Protein AF-A0A850QQA5-F1 (afdb_monomer)

Radius of gyration: 23.45 Å; Cα contacts (8 Å, |Δi|>4): 644; chains: 1; bounding box: 55×62×64 Å

Organism: NCBI:txid666702

Secondary structure (DSSP, 8-state):
-EEEEEEEEEETTEEEEEEE--TTSEEEEEE-TTSSHHHHHHHHHHHHHGGGGEEE-TT-BS-EEEEEEEEETTEEEEEEEEEEESSSEEEEEE--HHHHHHHHHHH-SSSPPSEE-HHHHHHHHTT--TTTTGGGS-HHHHH-HHHHHHHHHHHH-TT-S-HHHHHHHHHHHHHHHHHHH-----EEETT----SSHHHHHHHHHHHHHHHTTS-EEEEES-GGGS-TTSEEEEEPPPPTT--BSEEE-GGGSS---------------TTSBPSSPPBTTEEEE---SS-HHHHHHHHHHHHHHHHHTSSS----EEEETB-TTT-BB------HHHHHT--

InterPro domains:
  IPR007421 Schlafen, AlbA_2 domain [PF04326] (279-335)
  IPR027417 P-loop containing nucleoside triphosphate hydrolase [G3DSA:3.40.50.300] (1-103)
  IPR027417 P-loop containing nucleoside triphosphate hydrolase [G3DSA:3.40.50.300] (104-245)
  IPR027417 P-loop containing nucleoside triphosphate hydrolase [SSF52540] (1-240)
  IPR038729 Rad50/SbcC-type AAA domain [PF13476] (5-60)

Mean predicted aligned error: 12.62 Å

Nearest PDB structures (foldseek):
  4nci-assembly1_A  TM=5.179E-01  e=2.251E-08  Pyrococcus furiosus DSM 3638
  1w1w-assembly1_B  TM=5.932E-01  e=2.335E-06  Saccharomyces cerevisiae
  8cea-assembly1_a  TM=5.584E-01  e=1.036E-05  Escherichia coli K-12
  4f4c-assembly1_A  TM=4.969E-01  e=2.421E-04  Caenorhabditis elegans
  7zdw-assembly1_C  TM=4.886E-01  e=5.719E-04  Escherichia coli K-12

Sequence (344 aa):
MHITKVSLQNFGPFADSNFQFSGNKINIVTGNNASGKTQLCGAIIAAIVGRSAIHIAEQGIGPSLASATLVSGTSEEETILRVSNDSRIEVTHTPSPLAINVLAAINDFNSPLFLITKDLHTRRLAKFDLRSDTQHLPDNIKSHELWSNLRNIVLANPNMGSGGEQMIAALLRELVVRKKSGLALPLLIDEFELSRDDGVRDFTMEILTEIAKLSQVILFSHQKDLLPQQINRIELFRPDHHIRSLAGYNYQLFSPRNIVRTRSDPLKLIKGAKFPYHENRGCELKEVKGSNPLSSIKALVDQYAVAFLNAGVPQKGSIFWGVRDEDRRIVGVTLTESECEGRP

pLDDT: mean 82.71, std 13.06, range [32.12, 98.12]

Structure (mmCIF, N/CA/C/O backbone):
data_AF-A0A850QQA5-F1
#
_entry.id   AF-A0A850QQA5-F1
#
loop_
_atom_site.group_PDB
_atom_site.id
_atom_site.type_symbol
_atom_site.label_atom_id
_atom_site.label_alt_id
_atom_site.label_comp_id
_atom_site.label_asym_id
_atom_site.label_entity_id
_atom_site.label_seq_id
_atom_site.pdbx_PDB_ins_code
_atom_site.Cartn_x
_atom_site.Cartn_y
_atom_site.Cartn_z
_atom_site.occupancy
_atom_site.B_iso_or_equiv
_atom_site.auth_seq_id
_atom_site.auth_comp_id
_atom_site.auth_asym_id
_atom_site.auth_atom_id
_atom_site.pdbx_PDB_model_num
ATOM 1 N N . MET A 1 1 ? -11.960 5.215 -2.207 1.00 90.56 1 MET A N 1
ATOM 2 C CA . MET A 1 1 ? -11.394 4.081 -2.958 1.00 90.56 1 MET A CA 1
ATOM 3 C C . MET A 1 1 ? -11.029 2.966 -1.985 1.00 90.56 1 MET A C 1
ATOM 5 O O . MET A 1 1 ? -10.612 3.262 -0.870 1.00 90.56 1 MET A O 1
ATOM 9 N N . HIS A 1 2 ? -11.210 1.705 -2.358 1.00 94.56 2 HIS A N 1
ATOM 10 C CA . HIS A 1 2 ? -10.843 0.541 -1.546 1.00 94.56 2 HIS A CA 1
ATOM 11 C C . HIS A 1 2 ? -10.422 -0.634 -2.437 1.00 94.56 2 HIS A C 1
ATOM 13 O O . HIS A 1 2 ? -10.801 -0.694 -3.601 1.00 94.56 2 HIS A O 1
ATOM 19 N N . ILE A 1 3 ? -9.626 -1.546 -1.890 1.00 96.19 3 ILE A N 1
ATOM 20 C CA . ILE A 1 3 ? -9.238 -2.807 -2.524 1.00 96.19 3 ILE A CA 1
ATOM 21 C C . ILE A 1 3 ? -10.267 -3.861 -2.121 1.00 96.19 3 ILE A C 1
ATOM 23 O O . ILE A 1 3 ? -10.526 -4.026 -0.929 1.00 96.19 3 ILE A O 1
ATOM 27 N N . THR A 1 4 ? -10.855 -4.566 -3.081 1.00 96.12 4 THR A N 1
ATOM 28 C CA . THR A 1 4 ? -11.838 -5.634 -2.807 1.00 96.12 4 THR A CA 1
ATOM 29 C C . THR A 1 4 ? -11.240 -7.018 -2.971 1.00 96.12 4 THR A C 1
ATOM 31 O O . THR A 1 4 ? -11.559 -7.916 -2.198 1.00 96.12 4 THR A O 1
ATOM 34 N N . LYS A 1 5 ? -10.330 -7.192 -3.929 1.00 97.00 5 LYS A N 1
ATOM 35 C CA . LYS A 1 5 ? -9.758 -8.495 -4.257 1.00 97.00 5 LYS A CA 1
ATOM 36 C C . LYS A 1 5 ? -8.274 -8.389 -4.574 1.00 97.00 5 LYS A C 1
ATOM 38 O O . LYS A 1 5 ? -7.833 -7.421 -5.191 1.00 97.00 5 LYS A O 1
ATOM 43 N N . VAL A 1 6 ? -7.519 -9.409 -4.177 1.00 98.12 6 VAL A N 1
ATOM 44 C CA . VAL A 1 6 ? -6.143 -9.641 -4.630 1.00 98.12 6 VAL A CA 1
ATOM 45 C C . VAL A 1 6 ? -6.020 -11.085 -5.099 1.00 98.12 6 VAL A C 1
ATOM 47 O O . VAL A 1 6 ? -6.360 -11.997 -4.342 1.00 98.12 6 VAL A O 1
ATOM 50 N N . SER A 1 7 ? -5.534 -11.293 -6.322 1.00 97.81 7 SER A N 1
ATOM 51 C CA . SER A 1 7 ? -5.346 -12.628 -6.909 1.00 97.81 7 SER A CA 1
ATOM 52 C C . SER A 1 7 ? -3.873 -12.836 -7.238 1.00 97.81 7 SER A C 1
ATOM 54 O O . SER A 1 7 ? -3.261 -11.991 -7.896 1.00 97.81 7 SER A O 1
ATOM 56 N N . LEU A 1 8 ? -3.299 -13.942 -6.769 1.00 97.00 8 LEU A N 1
ATOM 57 C CA . LEU A 1 8 ? -1.885 -14.269 -6.921 1.00 97.00 8 LEU A CA 1
ATOM 58 C C . LEU A 1 8 ? -1.732 -15.629 -7.588 1.00 97.00 8 LEU A C 1
ATOM 60 O O . LEU A 1 8 ? -2.339 -16.595 -7.140 1.00 97.00 8 LEU A O 1
ATOM 64 N N . GLN A 1 9 ? -0.866 -15.708 -8.592 1.00 95.56 9 GLN A N 1
ATOM 65 C CA . GLN A 1 9 ? -0.448 -16.963 -9.210 1.00 95.56 9 GLN A CA 1
ATOM 66 C C . GLN A 1 9 ? 1.073 -16.986 -9.285 1.00 95.56 9 GLN A C 1
ATOM 68 O O . GLN A 1 9 ? 1.661 -16.036 -9.802 1.00 95.56 9 GLN A O 1
ATOM 73 N N . ASN A 1 10 ? 1.703 -18.041 -8.769 1.00 94.25 10 ASN A N 1
ATOM 74 C CA . ASN A 1 10 ? 3.154 -18.180 -8.642 1.00 94.25 10 ASN A CA 1
ATOM 75 C C . ASN A 1 10 ? 3.819 -16.846 -8.269 1.00 94.25 10 ASN A C 1
ATOM 77 O O . ASN A 1 10 ? 4.668 -16.355 -9.010 1.00 94.25 10 ASN A O 1
ATOM 81 N N . PHE A 1 11 ? 3.391 -16.202 -7.183 1.00 94.06 11 PHE A N 1
ATOM 82 C CA . PHE A 1 11 ? 3.948 -14.929 -6.726 1.00 94.06 11 PHE A CA 1
ATOM 83 C C . PHE A 1 11 ? 4.403 -15.042 -5.275 1.00 94.06 11 PHE A C 1
ATOM 85 O O . PHE A 1 11 ? 3.620 -15.370 -4.381 1.00 94.06 11 PHE A O 1
ATOM 92 N N . GLY A 1 12 ? 5.681 -14.762 -5.016 1.00 92.56 12 GLY A N 1
ATOM 93 C CA . GLY A 1 12 ? 6.286 -14.994 -3.710 1.00 92.56 12 GLY A CA 1
ATOM 94 C C . GLY A 1 12 ? 6.081 -16.458 -3.289 1.00 92.56 12 GLY A C 1
ATOM 95 O O . GLY A 1 12 ? 6.482 -17.357 -4.027 1.00 92.56 12 GLY A O 1
ATOM 96 N N . PRO A 1 13 ? 5.449 -16.734 -2.140 1.00 92.75 13 PRO A N 1
ATOM 97 C CA . PRO A 1 13 ? 5.194 -18.096 -1.702 1.00 92.75 13 PRO A CA 1
ATOM 98 C C . PRO A 1 13 ? 3.800 -18.624 -2.099 1.00 92.75 13 PRO A C 1
ATOM 100 O O . PRO A 1 13 ? 3.382 -19.665 -1.603 1.00 92.75 13 PRO A O 1
ATOM 103 N N . PHE A 1 14 ? 3.047 -17.910 -2.940 1.00 93.00 14 PHE A N 1
ATOM 104 C CA . PHE A 1 14 ? 1.689 -18.293 -3.331 1.00 93.00 14 PHE A CA 1
ATOM 105 C C . PHE A 1 14 ? 1.688 -18.928 -4.726 1.00 93.00 14 PHE A C 1
ATOM 107 O O . PHE A 1 14 ? 2.019 -18.252 -5.696 1.00 93.00 14 PHE A O 1
ATOM 114 N N . ALA A 1 15 ? 1.303 -20.205 -4.833 1.00 92.50 15 ALA A N 1
ATOM 115 C CA . ALA A 1 15 ? 1.108 -20.870 -6.128 1.00 92.50 15 ALA A CA 1
ATOM 116 C C . ALA A 1 15 ? -0.179 -20.404 -6.823 1.00 92.50 15 ALA A C 1
ATOM 118 O O . ALA A 1 15 ? -0.140 -20.025 -7.988 1.00 92.50 15 ALA A O 1
ATOM 119 N N . ASP A 1 16 ? -1.295 -20.399 -6.098 1.00 93.50 16 ASP A N 1
ATOM 120 C CA . ASP A 1 16 ? -2.581 -19.863 -6.539 1.00 93.50 16 ASP A CA 1
ATOM 121 C C . ASP A 1 16 ? -3.391 -19.481 -5.296 1.00 93.50 16 ASP A C 1
ATOM 123 O O . ASP A 1 16 ? -3.682 -20.332 -4.452 1.00 93.50 16 ASP A O 1
ATOM 127 N N . SER A 1 17 ? -3.690 -18.193 -5.145 1.00 94.94 17 SER A N 1
ATOM 128 C CA . SER A 1 17 ? -4.403 -17.667 -3.986 1.00 94.94 17 SER A CA 1
ATOM 129 C C . SER A 1 17 ? -5.284 -16.488 -4.367 1.00 94.94 17 SER A C 1
ATOM 131 O O . SER A 1 17 ? -4.866 -15.582 -5.085 1.00 94.94 17 SER A O 1
ATOM 133 N N . ASN A 1 18 ? -6.483 -16.445 -3.790 1.00 96.38 18 ASN A N 1
ATOM 134 C CA . ASN A 1 18 ? -7.415 -15.333 -3.926 1.00 96.38 18 ASN A CA 1
ATOM 135 C C . ASN A 1 18 ? -7.793 -14.811 -2.537 1.00 96.38 18 ASN A C 1
ATOM 137 O O . ASN A 1 18 ? -8.202 -15.581 -1.668 1.00 96.38 18 ASN A O 1
ATOM 141 N N . PHE A 1 19 ? -7.681 -13.502 -2.337 1.00 96.88 19 PHE A N 1
ATOM 142 C CA 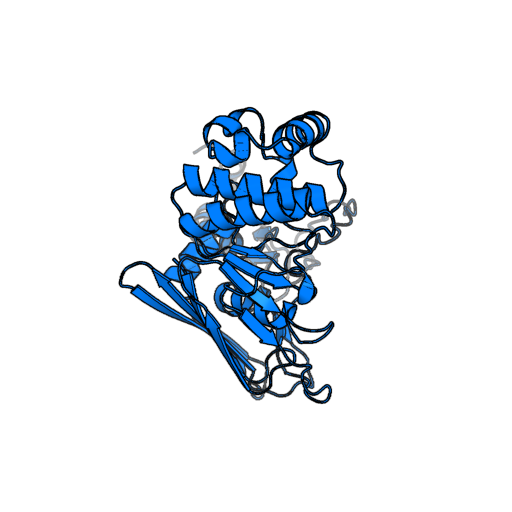. PHE A 1 19 ? -7.970 -12.836 -1.069 1.00 96.88 19 PHE A CA 1
ATOM 143 C C . PHE A 1 19 ? -9.067 -11.798 -1.264 1.00 96.88 19 PHE A C 1
ATOM 145 O O . PHE A 1 19 ? -9.007 -11.006 -2.203 1.00 96.88 19 PHE A O 1
ATOM 152 N N . GLN A 1 20 ? -10.049 -11.800 -0.364 1.00 96.31 20 GLN A N 1
ATOM 153 C CA . GLN A 1 20 ? -11.191 -10.890 -0.390 1.00 96.31 20 GLN A CA 1
ATOM 154 C C . GLN A 1 20 ? -11.110 -9.914 0.781 1.00 96.31 20 GLN A C 1
ATOM 156 O O . GLN A 1 20 ? -10.934 -10.314 1.934 1.00 96.31 20 GLN A O 1
ATOM 161 N N . PHE A 1 21 ? -11.264 -8.633 0.481 1.00 95.88 21 PHE A N 1
ATOM 162 C CA . PHE A 1 21 ? -11.179 -7.535 1.431 1.00 95.88 21 PHE A CA 1
ATOM 163 C C . PHE A 1 21 ? -12.512 -6.793 1.486 1.00 95.88 21 PHE A C 1
ATOM 165 O O . PHE A 1 21 ? -13.166 -6.541 0.477 1.00 95.88 21 PHE A O 1
ATOM 172 N N . SER A 1 22 ? -12.905 -6.400 2.692 1.00 92.44 22 SER A N 1
ATOM 173 C CA . SER A 1 22 ? -14.073 -5.558 2.920 1.00 92.44 22 SER A CA 1
ATOM 174 C C . SER A 1 22 ? -13.714 -4.089 2.697 1.00 92.44 22 SER A C 1
ATOM 176 O O . SER A 1 22 ? -12.751 -3.580 3.283 1.00 92.44 22 SER A O 1
ATOM 178 N N . GLY A 1 23 ? -14.499 -3.388 1.878 1.00 86.19 23 GLY A N 1
ATOM 179 C CA . GLY A 1 23 ? -14.361 -1.946 1.671 1.00 86.19 23 GLY A CA 1
ATOM 180 C C . GLY A 1 23 ? -14.719 -1.129 2.918 1.00 86.19 23 GLY A C 1
ATOM 181 O O . GLY A 1 23 ? -15.545 -1.550 3.725 1.00 86.19 23 GLY A O 1
ATOM 182 N N . ASN A 1 24 ? -14.096 0.049 3.066 1.00 77.88 24 ASN A N 1
ATOM 183 C CA . ASN A 1 24 ? -14.388 1.061 4.101 1.00 77.88 24 ASN A CA 1
ATOM 184 C C . ASN A 1 24 ? -14.474 0.523 5.546 1.00 77.88 24 ASN A C 1
ATOM 186 O O . ASN A 1 24 ? -15.298 0.967 6.344 1.00 77.88 24 ASN A O 1
ATOM 190 N N . LYS A 1 25 ? -13.639 -0.468 5.870 1.00 90.69 25 LYS A N 1
ATOM 191 C CA . LYS A 1 25 ? -13.493 -1.067 7.203 1.00 90.69 25 LYS A CA 1
ATOM 192 C C . LYS A 1 25 ? -12.030 -1.444 7.440 1.00 90.69 25 LYS A C 1
ATOM 194 O O . LYS A 1 25 ? -11.201 -1.370 6.528 1.00 90.69 25 LYS A O 1
ATOM 199 N N . ILE A 1 26 ? -11.730 -1.869 8.664 1.00 95.19 26 ILE A N 1
ATOM 200 C CA . ILE A 1 26 ? -10.459 -2.515 8.993 1.00 95.19 26 ILE A CA 1
ATOM 201 C C . ILE A 1 26 ? -10.491 -3.951 8.455 1.00 95.19 26 ILE A C 1
ATOM 203 O O . ILE A 1 26 ? -11.472 -4.675 8.625 1.00 95.19 26 ILE A O 1
ATOM 207 N N . ASN A 1 27 ? -9.410 -4.353 7.801 1.00 95.88 27 ASN A N 1
ATOM 208 C CA . ASN A 1 27 ? -9.128 -5.717 7.382 1.00 95.88 27 ASN A CA 1
ATOM 209 C C . ASN A 1 27 ? -7.838 -6.154 8.061 1.00 95.88 27 ASN A C 1
ATOM 211 O O . ASN A 1 27 ? -6.883 -5.379 8.124 1.00 95.88 27 ASN A O 1
ATOM 215 N N . ILE A 1 28 ? -7.791 -7.390 8.542 1.00 95.38 28 ILE A N 1
ATOM 216 C CA . ILE A 1 28 ? -6.631 -7.916 9.254 1.00 95.38 28 ILE A CA 1
ATOM 217 C C . ILE A 1 28 ? -6.157 -9.186 8.561 1.00 95.38 28 ILE A C 1
ATOM 219 O O . ILE A 1 28 ? -6.814 -10.224 8.605 1.00 95.38 28 ILE A O 1
ATOM 223 N N . VAL A 1 29 ? -4.978 -9.116 7.960 1.00 95.38 29 VAL A N 1
ATOM 224 C CA . VAL A 1 29 ? -4.247 -10.267 7.445 1.00 95.38 29 VAL A CA 1
ATOM 225 C C . VAL A 1 29 ? -3.350 -10.800 8.558 1.00 95.38 29 VAL A C 1
ATOM 227 O O . VAL A 1 29 ? -2.398 -10.144 8.984 1.00 95.38 29 VAL A O 1
ATOM 230 N N . THR A 1 30 ? -3.643 -12.008 9.030 1.00 93.81 30 THR A N 1
ATOM 231 C CA . THR A 1 30 ? -2.888 -12.661 10.107 1.00 93.81 30 THR A CA 1
ATOM 232 C C . THR A 1 30 ? -2.186 -13.916 9.628 1.00 93.81 30 THR A C 1
ATOM 234 O O . THR A 1 30 ? -2.682 -14.611 8.753 1.00 93.81 30 THR A O 1
ATOM 237 N N . GLY A 1 31 ? -1.050 -14.258 10.222 1.00 91.19 31 GLY A N 1
ATOM 238 C CA . GLY A 1 31 ? -0.346 -15.497 9.897 1.00 91.19 31 GLY A CA 1
ATOM 239 C C . GLY A 1 31 ? 0.981 -15.603 10.628 1.00 91.19 31 GLY A C 1
ATOM 240 O O . GLY A 1 31 ? 1.518 -14.598 11.098 1.00 91.19 31 GLY A O 1
ATOM 241 N N . ASN A 1 32 ? 1.528 -16.812 10.709 1.00 87.88 32 ASN A N 1
ATOM 242 C CA . ASN A 1 32 ? 2.831 -17.040 11.336 1.00 87.88 32 ASN A CA 1
ATOM 243 C C . ASN A 1 32 ? 3.952 -16.307 10.580 1.00 87.88 32 ASN A C 1
ATOM 245 O O . ASN A 1 32 ? 3.784 -15.852 9.445 1.00 87.88 32 ASN A O 1
ATOM 249 N N . ASN A 1 33 ? 5.133 -16.199 11.186 1.00 84.62 33 ASN A N 1
ATOM 250 C CA . ASN A 1 33 ? 6.314 -15.751 10.448 1.00 84.62 33 ASN A CA 1
ATOM 251 C C . ASN A 1 33 ? 6.531 -16.634 9.208 1.00 84.62 33 ASN A C 1
ATOM 253 O O . ASN A 1 33 ? 6.249 -17.836 9.238 1.00 84.62 33 ASN A O 1
ATOM 257 N N . ALA A 1 34 ? 6.969 -15.997 8.118 1.00 86.00 34 ALA A N 1
ATOM 258 C CA . ALA A 1 34 ? 7.106 -16.589 6.786 1.00 86.00 34 ALA A CA 1
ATOM 259 C C . ALA A 1 34 ? 5.803 -17.086 6.116 1.00 86.00 34 ALA A C 1
ATOM 261 O O . ALA A 1 34 ? 5.868 -17.742 5.085 1.00 86.00 34 ALA A O 1
ATOM 262 N N . SER A 1 35 ? 4.611 -16.724 6.613 1.00 90.62 35 SER A N 1
ATOM 263 C CA . SER A 1 35 ? 3.334 -17.090 5.968 1.00 90.62 35 SER A CA 1
ATOM 264 C C . SER A 1 35 ? 3.005 -16.309 4.682 1.00 90.62 35 SER A C 1
ATOM 266 O O . SER A 1 35 ? 1.890 -16.392 4.185 1.00 90.62 35 SER A O 1
ATOM 268 N N . GLY A 1 36 ? 3.917 -15.468 4.185 1.00 91.88 36 GLY A N 1
ATOM 269 C CA . GLY A 1 36 ? 3.682 -14.647 2.992 1.00 91.88 36 GLY A CA 1
ATOM 270 C C . GLY A 1 36 ? 2.946 -13.319 3.213 1.00 91.88 36 GLY A C 1
ATOM 271 O O . GLY A 1 36 ? 2.609 -12.674 2.230 1.00 91.88 36 GLY A O 1
ATOM 272 N N . LYS A 1 37 ? 2.739 -12.850 4.457 1.00 93.44 37 LYS A N 1
ATOM 273 C CA . LYS A 1 37 ? 2.077 -11.552 4.752 1.00 93.44 37 LYS A CA 1
ATOM 274 C C . LYS A 1 37 ? 2.657 -10.379 3.955 1.00 93.44 37 LYS A C 1
ATOM 276 O O . LYS A 1 37 ? 1.943 -9.759 3.176 1.00 93.44 37 LYS A O 1
ATOM 281 N N . THR A 1 38 ? 3.962 -10.138 4.079 1.00 92.19 38 THR A N 1
ATOM 282 C CA . THR A 1 38 ? 4.629 -9.062 3.335 1.00 92.19 38 THR A CA 1
ATOM 283 C C . THR A 1 38 ? 4.615 -9.298 1.827 1.00 92.19 38 THR A C 1
ATOM 285 O O . THR A 1 38 ? 4.621 -8.346 1.061 1.00 92.19 38 THR A O 1
ATOM 288 N N . GLN A 1 39 ? 4.555 -10.552 1.371 1.00 93.88 39 GLN A N 1
ATOM 289 C CA . GLN A 1 39 ? 4.426 -10.858 -0.056 1.00 93.88 39 GLN A CA 1
ATOM 290 C C . GLN A 1 39 ? 3.026 -10.529 -0.575 1.00 93.88 39 GLN A C 1
ATOM 292 O O . GLN A 1 39 ? 2.915 -10.011 -1.677 1.00 93.88 39 GLN A O 1
ATOM 297 N N . LEU A 1 40 ? 1.975 -10.730 0.227 1.00 96.19 40 LEU A N 1
ATOM 298 C CA . LEU A 1 40 ? 0.618 -10.294 -0.105 1.00 96.19 40 LEU A CA 1
ATOM 299 C C . LEU A 1 40 ? 0.496 -8.762 -0.096 1.00 96.19 40 LEU A C 1
ATOM 301 O O . LEU A 1 40 ? -0.002 -8.189 -1.061 1.00 96.19 40 LEU A O 1
ATOM 305 N N . CYS A 1 41 ? 1.003 -8.091 0.944 1.00 95.50 41 CYS A N 1
ATOM 306 C CA . CYS A 1 41 ? 1.081 -6.623 0.982 1.00 95.50 41 CYS A CA 1
ATOM 307 C C . CYS A 1 41 ? 1.849 -6.086 -0.238 1.00 95.50 41 CYS A C 1
ATOM 309 O O . CYS A 1 41 ? 1.382 -5.224 -0.984 1.00 95.50 41 CYS A O 1
ATOM 311 N N . GLY A 1 42 ? 3.003 -6.693 -0.490 1.00 93.69 42 GLY A N 1
ATOM 312 C CA . GLY A 1 42 ? 3.874 -6.427 -1.615 1.00 93.69 42 GLY A CA 1
ATOM 313 C C . GLY A 1 42 ? 3.249 -6.664 -2.981 1.00 93.69 42 GLY A C 1
ATOM 314 O O . GLY A 1 42 ? 3.531 -5.918 -3.910 1.00 93.69 42 GLY A O 1
ATOM 315 N N . ALA A 1 43 ? 2.379 -7.661 -3.116 1.00 96.19 43 ALA A N 1
ATOM 316 C CA . ALA A 1 43 ? 1.687 -7.945 -4.363 1.00 96.19 43 ALA A CA 1
ATOM 317 C C . ALA A 1 43 ? 0.669 -6.858 -4.725 1.00 96.19 43 ALA A C 1
ATOM 319 O O . ALA A 1 43 ? 0.572 -6.497 -5.894 1.00 96.19 43 ALA A O 1
ATOM 320 N N . ILE A 1 44 ? -0.027 -6.281 -3.735 1.00 96.44 44 ILE A N 1
ATOM 321 C CA . ILE A 1 44 ? -0.901 -5.113 -3.947 1.00 96.44 44 ILE A CA 1
ATOM 322 C C . ILE A 1 44 ? -0.074 -3.951 -4.505 1.00 96.44 44 ILE A C 1
ATOM 324 O O . ILE A 1 44 ? -0.429 -3.341 -5.512 1.00 96.44 44 ILE A O 1
ATOM 328 N N . ILE A 1 45 ? 1.065 -3.672 -3.866 1.00 93.12 45 ILE A N 1
ATOM 329 C CA . ILE A 1 45 ? 1.982 -2.612 -4.292 1.00 93.12 45 ILE A CA 1
ATOM 330 C C . ILE A 1 45 ? 2.527 -2.919 -5.688 1.00 93.12 45 ILE A C 1
ATOM 332 O O . ILE A 1 45 ? 2.562 -2.034 -6.533 1.00 93.12 45 ILE A O 1
ATOM 336 N N . ALA A 1 46 ? 2.912 -4.164 -5.961 1.00 93.44 46 ALA A N 1
ATOM 337 C CA . ALA A 1 46 ? 3.445 -4.591 -7.246 1.00 93.44 46 ALA A CA 1
ATOM 338 C C . ALA A 1 46 ? 2.424 -4.484 -8.379 1.00 93.44 46 ALA A C 1
ATOM 340 O O . ALA A 1 46 ? 2.772 -4.021 -9.463 1.00 93.44 46 ALA A O 1
ATOM 341 N N . ALA A 1 47 ? 1.165 -4.830 -8.122 1.00 93.81 47 ALA A N 1
ATOM 342 C CA . ALA A 1 47 ? 0.087 -4.673 -9.086 1.00 93.81 47 ALA A CA 1
ATOM 343 C C . ALA A 1 47 ? -0.183 -3.196 -9.426 1.00 93.81 47 ALA A C 1
ATOM 345 O O . ALA A 1 47 ? -0.642 -2.912 -10.526 1.00 93.81 47 ALA A O 1
ATOM 346 N N . ILE A 1 48 ? 0.128 -2.249 -8.531 1.00 90.75 48 ILE A N 1
ATOM 347 C CA . ILE A 1 48 ? -0.060 -0.800 -8.747 1.00 90.75 48 ILE A CA 1
ATOM 348 C C . ILE A 1 48 ? 1.198 -0.133 -9.330 1.00 90.75 48 ILE A C 1
ATOM 350 O O . ILE A 1 48 ? 1.104 0.622 -10.290 1.00 90.75 48 ILE A O 1
ATOM 354 N N . VAL A 1 49 ? 2.375 -0.407 -8.763 1.00 88.12 49 VAL A N 1
ATOM 355 C CA . VAL A 1 49 ? 3.672 0.219 -9.104 1.00 88.12 49 VAL A CA 1
ATOM 356 C C . VAL A 1 49 ? 4.348 -0.458 -10.298 1.00 88.12 49 VAL A C 1
ATOM 358 O O . VAL A 1 49 ? 5.178 0.142 -10.982 1.00 88.12 49 VAL A O 1
ATOM 361 N N . GLY A 1 50 ? 4.032 -1.724 -10.550 1.00 86.69 50 GLY A N 1
ATOM 362 C CA . GLY A 1 50 ? 4.601 -2.493 -11.643 1.00 86.69 50 GLY A CA 1
ATOM 363 C C . GLY A 1 50 ? 6.030 -2.971 -11.371 1.00 86.69 50 GLY A C 1
ATOM 364 O O . GLY A 1 50 ? 6.420 -3.297 -10.246 1.00 86.69 50 GLY A O 1
ATOM 365 N N . ARG A 1 51 ? 6.850 -3.023 -12.428 1.00 84.56 51 ARG A N 1
ATOM 366 C CA . ARG A 1 51 ? 8.153 -3.718 -12.439 1.00 84.56 51 ARG A CA 1
ATOM 367 C C . ARG A 1 51 ? 9.148 -3.252 -11.366 1.00 84.56 51 ARG A C 1
ATOM 369 O O . ARG A 1 51 ? 10.068 -3.993 -11.038 1.00 84.56 51 ARG A O 1
ATOM 376 N N . SER A 1 52 ? 9.046 -2.028 -10.851 1.00 83.56 52 SER A N 1
ATOM 377 C CA . SER A 1 52 ? 9.950 -1.539 -9.792 1.00 83.56 52 SER A CA 1
ATOM 378 C C . SER A 1 52 ? 9.734 -2.235 -8.449 1.00 83.56 52 SER A C 1
ATOM 380 O O . SER A 1 52 ? 10.682 -2.358 -7.676 1.00 83.56 52 SER A O 1
ATOM 382 N N . ALA A 1 53 ? 8.525 -2.733 -8.201 1.00 88.12 53 ALA A N 1
ATOM 383 C CA . ALA A 1 53 ? 8.123 -3.342 -6.941 1.00 88.12 53 ALA A CA 1
ATOM 384 C C . ALA A 1 53 ? 8.353 -4.860 -6.871 1.00 88.12 53 ALA A C 1
ATOM 386 O O . ALA A 1 53 ? 8.028 -5.474 -5.857 1.00 88.12 53 ALA A O 1
ATOM 387 N N . ILE A 1 54 ? 8.938 -5.473 -7.903 1.00 90.75 54 ILE A N 1
ATOM 388 C CA . ILE A 1 54 ? 9.213 -6.913 -7.923 1.00 90.75 54 ILE A CA 1
ATOM 389 C C . ILE A 1 54 ? 10.697 -7.234 -8.016 1.00 90.75 54 ILE A C 1
ATOM 391 O O . ILE A 1 54 ? 11.488 -6.500 -8.610 1.00 90.75 54 ILE A O 1
ATOM 395 N N . HIS A 1 55 ? 11.053 -8.371 -7.436 1.00 91.50 55 HIS A N 1
ATOM 396 C CA . HIS A 1 55 ? 12.268 -9.108 -7.730 1.00 91.50 55 HIS A CA 1
ATOM 397 C C . HIS A 1 55 ? 11.899 -10.296 -8.628 1.00 91.50 55 HIS A C 1
ATOM 399 O O . HIS A 1 55 ? 10.809 -10.861 -8.503 1.00 91.50 55 HIS A O 1
ATOM 405 N N . ILE A 1 56 ? 12.818 -10.655 -9.520 1.00 90.31 56 ILE A N 1
ATOM 406 C CA . ILE A 1 56 ? 12.686 -11.786 -10.434 1.00 90.31 56 ILE A CA 1
ATOM 407 C C . ILE A 1 56 ? 13.726 -12.831 -10.032 1.00 90.31 56 ILE A C 1
ATOM 409 O O . ILE A 1 56 ? 14.913 -12.511 -9.955 1.00 90.31 56 ILE A O 1
ATOM 413 N N . ALA A 1 57 ? 13.280 -14.059 -9.786 1.00 88.31 57 ALA A N 1
ATOM 414 C CA . ALA A 1 57 ? 14.131 -15.201 -9.487 1.00 88.31 57 ALA A CA 1
ATOM 415 C C . ALA A 1 57 ? 14.370 -16.013 -10.768 1.00 88.31 57 ALA A C 1
ATOM 417 O O . ALA A 1 57 ? 13.442 -16.627 -11.280 1.00 88.31 57 ALA A O 1
ATOM 418 N N . GLU A 1 58 ? 15.610 -16.065 -11.264 1.00 78.94 58 GLU A N 1
ATOM 419 C CA . GLU A 1 58 ? 15.955 -16.713 -12.548 1.00 78.94 58 GLU A CA 1
ATOM 420 C C . GLU A 1 58 ? 15.529 -18.189 -12.661 1.00 78.94 58 GLU A C 1
ATOM 422 O O . GLU A 1 58 ? 15.288 -18.674 -13.759 1.00 78.94 58 GLU A O 1
ATOM 427 N N . GLN A 1 59 ? 15.416 -18.903 -11.537 1.00 83.25 59 GLN A N 1
ATOM 428 C CA . GLN A 1 59 ? 14.988 -20.310 -11.481 1.00 83.25 59 GLN A CA 1
ATOM 429 C C . GLN A 1 59 ? 13.582 -20.488 -10.889 1.00 83.25 59 GLN A C 1
ATOM 431 O O . GLN A 1 59 ? 13.232 -21.575 -10.428 1.00 83.25 59 GLN A O 1
ATOM 436 N N . GLY A 1 60 ? 12.799 -19.414 -10.809 1.00 87.19 60 GLY A N 1
ATOM 437 C CA . GLY A 1 60 ? 11.467 -19.473 -10.234 1.00 87.19 60 GLY A CA 1
ATOM 438 C C . GLY A 1 60 ? 10.415 -20.017 -11.205 1.00 87.19 60 GLY A C 1
ATOM 439 O O . GLY A 1 60 ? 10.532 -19.911 -12.423 1.00 87.19 60 GLY A O 1
ATOM 440 N N . ILE A 1 61 ? 9.358 -20.595 -10.644 1.00 90.38 61 ILE A N 1
ATOM 441 C CA . ILE A 1 61 ? 8.198 -21.125 -11.357 1.00 90.38 61 ILE A CA 1
ATOM 442 C C . ILE A 1 61 ? 7.375 -19.948 -11.887 1.00 90.38 61 ILE A C 1
ATOM 444 O O . ILE A 1 61 ? 6.919 -19.107 -11.111 1.00 90.38 61 ILE A O 1
ATOM 448 N N . GLY A 1 62 ? 7.193 -19.889 -13.205 1.00 89.25 62 GLY A N 1
ATOM 449 C CA . GLY A 1 62 ? 6.346 -18.914 -13.889 1.00 89.25 62 GLY A CA 1
ATOM 450 C C . GLY A 1 62 ? 5.261 -19.583 -14.748 1.00 89.25 62 GLY A C 1
ATOM 451 O O . GLY A 1 62 ? 5.272 -20.805 -14.897 1.00 89.25 62 GLY A O 1
ATOM 452 N N . PRO A 1 63 ? 4.339 -18.803 -15.339 1.00 93.50 63 PRO A N 1
ATOM 453 C CA . PRO A 1 63 ? 4.236 -17.350 -15.218 1.00 93.50 63 PRO A CA 1
ATOM 454 C C . PRO A 1 63 ? 3.781 -16.924 -13.817 1.00 93.50 63 PRO A C 1
ATOM 456 O O . PRO A 1 63 ? 3.076 -17.670 -13.134 1.00 93.50 63 PRO A O 1
ATOM 459 N N . SER A 1 64 ? 4.187 -15.721 -13.411 1.00 95.75 64 SER A N 1
ATOM 460 C CA . SER A 1 64 ? 3.734 -15.082 -12.175 1.00 95.75 64 SER A CA 1
ATOM 461 C C . SER A 1 64 ? 2.701 -14.005 -12.472 1.00 95.75 64 SER A C 1
ATOM 463 O O . SER A 1 64 ? 2.857 -13.236 -13.424 1.00 95.75 64 SER A O 1
ATOM 465 N N . LEU A 1 65 ? 1.680 -13.905 -11.629 1.00 96.50 65 LEU A N 1
ATOM 466 C CA . LEU A 1 65 ? 0.643 -12.886 -11.712 1.00 96.50 65 LEU A CA 1
ATOM 467 C C . LEU A 1 65 ? 0.346 -12.324 -10.324 1.00 96.50 65 LEU A C 1
ATOM 469 O O . LEU A 1 65 ? 0.189 -13.069 -9.357 1.00 96.50 65 LEU A O 1
ATOM 473 N N . ALA A 1 66 ? 0.240 -11.002 -10.25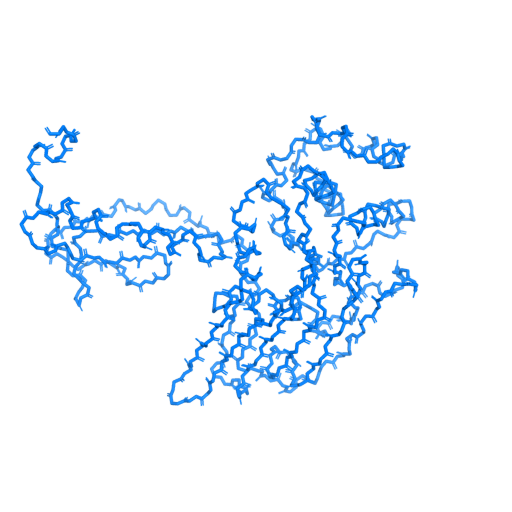4 1.00 97.56 66 ALA A N 1
ATOM 474 C CA . ALA A 1 66 ? -0.350 -10.290 -9.134 1.00 97.56 66 ALA A CA 1
ATOM 475 C C . ALA A 1 66 ? -1.400 -9.324 -9.685 1.00 97.56 66 ALA A C 1
ATOM 477 O O . ALA A 1 66 ? -1.064 -8.436 -10.474 1.00 97.56 66 ALA A O 1
ATOM 478 N N . SER A 1 67 ? -2.655 -9.495 -9.277 1.00 97.50 67 SER A N 1
ATOM 479 C CA . SER A 1 67 ? -3.723 -8.547 -9.582 1.00 97.50 67 SER A CA 1
ATOM 480 C C . SER A 1 67 ? -4.361 -7.992 -8.319 1.00 97.50 67 SER A C 1
ATOM 482 O O . SER A 1 67 ? -4.447 -8.673 -7.294 1.00 97.50 67 SER A O 1
ATOM 484 N N . ALA A 1 68 ? -4.792 -6.736 -8.398 1.00 97.50 68 ALA A N 1
ATOM 485 C CA . ALA A 1 68 ? -5.552 -6.072 -7.351 1.00 97.50 68 ALA A CA 1
ATOM 486 C C . ALA A 1 68 ? -6.761 -5.362 -7.967 1.00 97.50 68 ALA A C 1
ATOM 488 O O . ALA A 1 68 ? -6.621 -4.610 -8.933 1.00 97.50 68 ALA A O 1
ATOM 489 N N . THR A 1 69 ? -7.936 -5.583 -7.387 1.00 97.06 69 THR A N 1
ATOM 490 C CA . THR A 1 69 ? -9.181 -4.924 -7.789 1.00 97.06 69 THR A CA 1
ATOM 491 C C . THR A 1 69 ? -9.417 -3.704 -6.907 1.00 97.06 69 THR A C 1
ATOM 493 O O . THR A 1 69 ? -9.515 -3.821 -5.681 1.00 97.06 69 THR A O 1
ATOM 496 N N . LEU A 1 70 ? -9.488 -2.533 -7.537 1.00 95.19 70 LEU A N 1
ATOM 497 C CA . LEU A 1 70 ? -9.706 -1.228 -6.924 1.00 95.19 70 LEU A CA 1
ATOM 498 C C . LEU A 1 70 ? -11.127 -0.753 -7.224 1.00 95.19 70 LEU A C 1
ATOM 500 O O . LEU A 1 70 ? -11.559 -0.747 -8.372 1.00 95.19 70 LEU A O 1
ATOM 504 N N . VAL A 1 71 ? -11.833 -0.293 -6.196 1.00 94.44 71 VAL A N 1
ATOM 505 C CA . VAL A 1 71 ? -13.196 0.235 -6.309 1.00 94.44 71 VAL A CA 1
ATOM 506 C C . VAL A 1 71 ? -13.249 1.661 -5.778 1.00 94.44 71 VAL A C 1
ATOM 508 O O . VAL A 1 71 ? -12.758 1.957 -4.682 1.00 94.44 71 VAL A O 1
ATOM 511 N N . SER A 1 72 ? -13.865 2.572 -6.527 1.00 91.50 72 SER A N 1
ATOM 512 C CA . SER A 1 72 ? -14.122 3.947 -6.095 1.00 91.50 72 SER A CA 1
ATOM 513 C C . SER A 1 72 ? -15.454 4.453 -6.647 1.00 91.50 72 SER A C 1
ATOM 515 O O . SER A 1 72 ? -15.602 4.648 -7.849 1.00 91.50 72 SER A O 1
ATOM 517 N N . GLY A 1 73 ? -16.427 4.698 -5.763 1.00 87.69 73 GLY A N 1
ATOM 518 C CA . GLY A 1 73 ? -17.786 5.043 -6.184 1.00 87.69 73 GLY A CA 1
ATOM 519 C C . GLY A 1 73 ? -18.412 3.886 -6.962 1.00 87.69 73 GLY A C 1
ATOM 520 O O . GLY A 1 73 ? -18.498 2.780 -6.439 1.00 87.69 73 GLY A O 1
ATOM 521 N N . THR A 1 74 ? -18.822 4.142 -8.203 1.00 87.38 74 THR A N 1
ATOM 522 C CA . THR A 1 74 ? -19.364 3.133 -9.129 1.00 87.38 74 THR A CA 1
ATOM 523 C C . THR A 1 74 ? -18.300 2.476 -10.009 1.00 87.38 74 THR A C 1
ATOM 525 O O . THR A 1 74 ? -18.626 1.563 -10.760 1.00 87.38 74 THR A O 1
ATOM 528 N N . SER A 1 75 ? -17.054 2.954 -9.966 1.00 90.50 75 SER A N 1
ATOM 529 C CA . SER A 1 75 ? -15.967 2.421 -10.786 1.00 90.50 75 SER A CA 1
ATOM 530 C C . SER A 1 75 ? -15.285 1.256 -10.080 1.00 90.50 75 SER A C 1
ATOM 532 O O . SER A 1 75 ? -14.861 1.391 -8.931 1.00 90.50 75 SER A O 1
ATOM 534 N N . GLU A 1 76 ? -15.136 0.146 -10.794 1.00 94.62 76 GLU A N 1
ATOM 535 C CA . GLU A 1 76 ? -14.365 -1.028 -10.395 1.00 94.62 76 GLU A CA 1
ATOM 536 C C . GLU A 1 76 ? -13.348 -1.334 -11.493 1.00 94.62 76 GLU A C 1
ATOM 538 O O . GLU A 1 76 ? -13.700 -1.448 -12.666 1.00 94.62 76 GLU A O 1
ATOM 543 N N . GLU A 1 77 ? -12.076 -1.417 -11.116 1.00 94.75 77 GLU A N 1
ATOM 544 C CA . GLU A 1 77 ? -10.970 -1.591 -12.048 1.00 94.75 77 GLU A CA 1
ATOM 545 C C . GLU A 1 77 ? -9.971 -2.613 -11.511 1.00 94.75 77 GLU A C 1
ATOM 547 O O . GLU A 1 77 ? -9.636 -2.617 -10.326 1.00 94.75 77 GLU A O 1
ATOM 552 N N . GLU A 1 78 ? -9.449 -3.460 -12.392 1.00 95.38 78 GLU A N 1
ATOM 553 C CA . GLU A 1 78 ? -8.379 -4.394 -12.059 1.00 95.38 78 GLU A CA 1
ATOM 554 C C . GLU A 1 78 ? -7.044 -3.875 -12.596 1.00 95.38 78 GLU A C 1
ATOM 556 O O . GLU A 1 78 ? -6.927 -3.503 -13.764 1.00 95.38 78 GLU A O 1
ATOM 561 N N . THR A 1 79 ? -6.026 -3.865 -11.738 1.00 94.44 79 THR A N 1
ATOM 562 C CA . THR A 1 79 ? -4.640 -3.614 -12.137 1.00 94.44 79 THR A CA 1
ATOM 563 C C . THR A 1 79 ? -3.862 -4.920 -12.077 1.00 94.44 79 THR A C 1
ATOM 565 O O . THR A 1 79 ? -3.956 -5.662 -11.094 1.00 94.44 79 THR A O 1
ATOM 568 N N . ILE A 1 80 ? -3.119 -5.228 -13.141 1.00 94.94 80 ILE A N 1
ATOM 569 C CA . ILE A 1 80 ? -2.487 -6.540 -13.329 1.00 94.94 80 ILE A CA 1
ATOM 570 C C . ILE A 1 80 ? -1.001 -6.358 -13.613 1.00 94.94 80 ILE A C 1
ATOM 572 O O . ILE A 1 80 ? -0.604 -5.631 -14.528 1.00 94.94 80 ILE A O 1
ATOM 576 N N . LEU A 1 81 ? -0.184 -7.077 -12.848 1.00 95.38 81 LEU A N 1
ATOM 577 C CA . LEU A 1 81 ? 1.222 -7.322 -13.127 1.00 95.38 81 LEU A CA 1
ATOM 578 C C . LEU A 1 81 ? 1.401 -8.789 -13.522 1.00 95.38 81 LEU A C 1
ATOM 580 O O . LEU A 1 81 ? 1.058 -9.688 -12.751 1.00 95.38 81 LEU A O 1
ATOM 584 N N . ARG A 1 82 ? 1.988 -9.031 -14.694 1.00 95.38 82 ARG A N 1
ATOM 585 C CA . ARG A 1 82 ? 2.329 -10.369 -15.182 1.00 95.38 82 ARG A CA 1
ATOM 586 C C . ARG A 1 82 ? 3.820 -10.455 -15.493 1.00 95.38 82 ARG A C 1
ATOM 588 O O . ARG A 1 82 ? 4.392 -9.552 -16.100 1.00 95.38 82 ARG A O 1
ATOM 595 N N . VAL A 1 83 ? 4.428 -11.570 -15.099 1.00 93.38 83 VAL A N 1
ATOM 596 C CA . VAL A 1 83 ? 5.801 -11.946 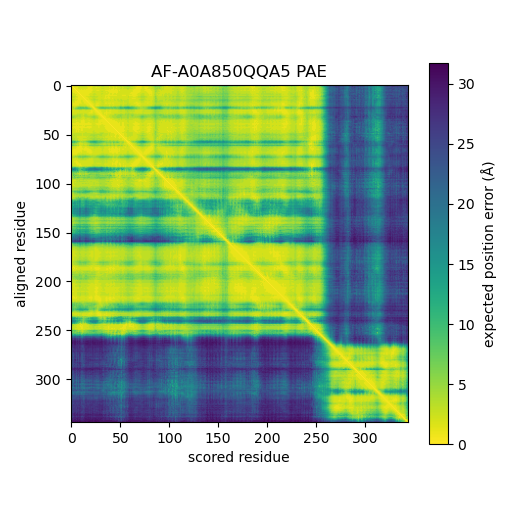-15.451 1.00 93.38 83 VAL A CA 1
ATOM 597 C C . VAL A 1 83 ? 5.751 -13.268 -16.208 1.00 93.38 83 VAL A C 1
ATOM 599 O O . VAL A 1 83 ? 5.374 -14.289 -15.628 1.00 93.38 83 VAL A O 1
ATOM 602 N N . SER A 1 84 ? 6.067 -13.248 -17.503 1.00 89.94 84 SER A N 1
ATOM 603 C CA . SER A 1 84 ? 6.080 -14.452 -18.341 1.00 89.94 84 SER A CA 1
ATOM 604 C C . SER A 1 84 ? 7.467 -15.089 -18.382 1.00 89.94 84 SER A C 1
ATOM 606 O O . SER A 1 84 ? 8.489 -14.429 -18.184 1.00 89.94 84 SER A O 1
ATOM 608 N N . ASN A 1 85 ? 7.479 -16.401 -18.615 1.00 81.25 85 ASN A N 1
ATOM 609 C CA . ASN A 1 85 ? 8.685 -17.218 -18.701 1.00 81.25 85 ASN A CA 1
ATOM 610 C C . ASN A 1 85 ? 8.933 -17.638 -20.160 1.00 81.25 85 ASN A C 1
ATOM 612 O O . ASN A 1 85 ? 9.052 -18.823 -20.463 1.00 81.25 85 ASN A O 1
ATOM 616 N N . ASP A 1 86 ? 8.911 -16.665 -21.074 1.00 72.94 86 ASP A N 1
ATOM 617 C CA . ASP A 1 86 ? 9.219 -16.895 -22.488 1.00 72.94 86 ASP A CA 1
ATOM 618 C C . ASP A 1 86 ? 10.743 -17.042 -22.683 1.00 72.94 86 ASP A C 1
ATOM 620 O O . ASP A 1 86 ? 11.511 -17.078 -21.721 1.00 72.94 86 ASP A O 1
ATOM 624 N N . SER A 1 87 ? 11.227 -17.074 -23.932 1.00 55.56 87 SER A N 1
ATOM 625 C CA . SER A 1 87 ? 12.671 -17.087 -24.269 1.00 55.56 87 SER A CA 1
ATOM 626 C C . SER A 1 87 ? 13.498 -16.013 -23.530 1.00 55.56 87 SER A C 1
ATOM 628 O O . SER A 1 87 ? 14.724 -16.103 -23.453 1.00 55.56 87 SER A O 1
ATOM 630 N N . ARG A 1 88 ? 12.829 -14.964 -23.033 1.00 73.44 88 ARG A N 1
ATOM 631 C CA . ARG A 1 88 ? 13.320 -13.955 -22.092 1.00 73.44 88 ARG A CA 1
ATOM 632 C C . ARG A 1 88 ? 12.214 -13.657 -21.079 1.00 73.44 88 ARG A C 1
ATOM 634 O O . ARG A 1 88 ? 11.039 -13.718 -21.422 1.00 73.44 88 ARG A O 1
ATOM 641 N N . ILE A 1 89 ? 12.599 -13.263 -19.866 1.00 77.06 89 ILE A N 1
ATOM 642 C CA . ILE A 1 89 ? 11.641 -12.842 -18.839 1.00 77.06 89 ILE A CA 1
ATOM 643 C C . ILE A 1 89 ? 11.049 -11.484 -19.231 1.00 77.06 89 ILE A C 1
ATOM 645 O O . ILE A 1 89 ? 11.754 -10.467 -19.240 1.00 77.06 89 ILE A O 1
ATOM 649 N N . GLU A 1 90 ? 9.753 -11.465 -19.529 1.00 83.56 90 GLU A N 1
ATOM 650 C CA . GLU A 1 90 ? 8.999 -10.252 -19.833 1.00 83.56 90 GLU A CA 1
ATOM 651 C C . GLU A 1 90 ? 8.114 -9.864 -18.647 1.00 83.56 90 GLU A C 1
ATOM 653 O O . GLU A 1 90 ? 7.544 -10.712 -17.962 1.00 83.56 90 GLU A O 1
ATOM 658 N N . VAL A 1 91 ? 8.011 -8.560 -18.385 1.00 84.56 91 VAL A N 1
ATOM 659 C CA . VAL A 1 91 ? 7.146 -8.016 -17.336 1.00 84.56 91 VAL A CA 1
ATOM 660 C C . VAL A 1 91 ? 6.183 -7.038 -17.978 1.00 84.56 91 VAL A C 1
ATOM 662 O O . VAL A 1 91 ? 6.607 -5.977 -18.440 1.00 84.56 91 VAL A O 1
ATOM 665 N N . THR A 1 92 ? 4.900 -7.378 -17.956 1.00 83.00 92 THR A N 1
ATOM 666 C CA . THR A 1 92 ? 3.813 -6.516 -18.419 1.00 83.00 92 THR A CA 1
ATOM 667 C C . THR A 1 92 ? 3.028 -6.005 -17.220 1.00 83.00 92 THR A C 1
ATOM 669 O O . THR A 1 92 ? 2.746 -6.734 -16.267 1.00 83.00 92 THR A O 1
ATOM 672 N N . HIS A 1 93 ? 2.710 -4.716 -17.241 1.00 87.00 93 HIS A N 1
ATOM 673 C CA . HIS A 1 93 ? 1.928 -4.056 -16.205 1.00 87.00 93 HIS A CA 1
ATOM 674 C C . HIS A 1 93 ? 0.896 -3.174 -16.886 1.00 87.00 93 HIS A C 1
ATOM 676 O O . HIS A 1 93 ? 1.249 -2.361 -17.738 1.00 87.00 93 HIS A O 1
ATOM 682 N N . THR A 1 94 ? -0.368 -3.373 -16.532 1.00 83.56 94 THR A N 1
ATOM 683 C CA . THR A 1 94 ? -1.481 -2.586 -17.068 1.00 83.56 94 THR A CA 1
ATOM 684 C C . THR A 1 94 ? -2.096 -1.812 -15.907 1.00 83.56 94 THR A C 1
ATOM 686 O O . THR A 1 94 ? -2.959 -2.360 -15.218 1.00 83.56 94 THR A O 1
ATOM 689 N N . PRO A 1 95 ? -1.609 -0.588 -15.617 1.00 79.75 95 PRO A N 1
ATOM 690 C CA . PRO A 1 95 ? -2.173 0.227 -14.553 1.00 79.75 95 PRO A CA 1
ATOM 691 C C . PRO A 1 95 ? -3.571 0.700 -14.941 1.00 79.75 95 PRO A C 1
ATOM 693 O O . PRO A 1 95 ? -3.801 1.150 -16.063 1.00 79.75 95 PRO A O 1
ATOM 696 N N . SER A 1 96 ? -4.493 0.650 -13.987 1.00 87.69 96 SER A N 1
ATOM 697 C CA . SER A 1 96 ? -5.816 1.243 -14.145 1.00 87.69 96 SER A CA 1
ATOM 698 C C . SER A 1 96 ? -5.805 2.747 -13.799 1.00 87.69 96 SER A C 1
ATOM 700 O O . SER A 1 96 ? -4.911 3.196 -13.072 1.00 87.69 96 SER A O 1
ATOM 702 N N . PRO A 1 97 ? -6.776 3.555 -14.265 1.00 87.44 97 PRO A N 1
ATOM 703 C CA . PRO A 1 97 ? -6.931 4.950 -13.833 1.00 87.44 97 PRO A CA 1
ATOM 704 C C . PRO A 1 97 ? -6.900 5.145 -12.307 1.00 87.44 97 PRO A C 1
ATOM 706 O O . PRO A 1 97 ? -6.224 6.046 -11.803 1.00 87.44 97 PRO A O 1
ATOM 709 N N . LEU A 1 98 ? -7.565 4.270 -11.547 1.00 87.81 98 LEU A N 1
ATOM 710 C CA . LEU A 1 98 ? -7.507 4.277 -10.083 1.00 87.81 98 LEU A CA 1
ATOM 711 C C . LEU A 1 98 ? -6.098 3.978 -9.555 1.00 87.81 98 LEU A C 1
ATOM 713 O O . LEU A 1 98 ? -5.655 4.641 -8.616 1.00 87.81 98 LEU A O 1
ATOM 717 N N . ALA A 1 99 ? -5.359 3.051 -10.172 1.00 87.31 99 ALA A N 1
ATOM 718 C CA . ALA A 1 99 ? -3.966 2.786 -9.813 1.00 87.31 99 ALA A CA 1
ATOM 719 C C . ALA A 1 99 ? -3.059 4.003 -10.085 1.00 87.31 99 ALA A C 1
ATOM 721 O O . ALA A 1 99 ? -2.199 4.322 -9.265 1.00 87.31 99 ALA A O 1
ATOM 722 N N . ILE A 1 100 ? -3.285 4.741 -11.177 1.00 84.94 100 ILE A N 1
ATOM 723 C CA . ILE A 1 100 ? -2.555 5.986 -11.475 1.00 84.94 100 ILE A CA 1
ATOM 724 C C . ILE A 1 100 ? -2.823 7.047 -10.396 1.00 84.94 100 ILE A C 1
ATOM 726 O O . ILE A 1 100 ? -1.886 7.696 -9.930 1.00 84.94 100 ILE A O 1
ATOM 730 N N . ASN A 1 101 ? -4.068 7.173 -9.926 1.00 84.31 101 ASN A N 1
ATOM 731 C CA . ASN A 1 101 ? -4.405 8.079 -8.821 1.00 84.31 101 ASN A CA 1
ATOM 732 C C . ASN A 1 101 ? -3.702 7.688 -7.512 1.00 84.31 101 ASN A C 1
ATOM 734 O O . ASN A 1 101 ? -3.239 8.563 -6.776 1.00 84.31 101 ASN A O 1
ATOM 738 N N . VAL A 1 102 ? -3.576 6.383 -7.230 1.00 86.56 102 VAL A N 1
ATOM 739 C CA . VAL A 1 102 ? -2.771 5.892 -6.098 1.00 86.56 102 VAL A CA 1
ATOM 740 C C . VAL A 1 102 ? -1.312 6.330 -6.252 1.00 86.56 102 VAL A C 1
ATOM 742 O O . VAL A 1 102 ? -0.740 6.871 -5.307 1.00 86.56 102 VAL A O 1
ATOM 745 N N . LEU A 1 103 ? -0.712 6.141 -7.432 1.00 83.62 103 LEU A N 1
ATOM 746 C CA . LEU A 1 103 ? 0.682 6.522 -7.691 1.00 83.62 103 LEU A CA 1
ATOM 747 C C . LEU A 1 103 ? 0.912 8.029 -7.533 1.00 83.62 103 LEU A C 1
ATOM 749 O O . LEU A 1 103 ? 1.896 8.437 -6.913 1.00 83.62 103 LEU A O 1
ATOM 753 N N . ALA A 1 104 ? -0.014 8.852 -8.027 1.00 81.44 104 ALA A N 1
ATOM 754 C CA . ALA A 1 104 ? 0.037 10.299 -7.854 1.00 81.44 104 ALA A CA 1
ATOM 755 C C . ALA A 1 104 ? 0.010 10.691 -6.365 1.00 81.44 104 ALA A C 1
ATOM 757 O O . ALA A 1 104 ? 0.848 11.477 -5.920 1.00 81.44 104 ALA A O 1
ATOM 758 N N . ALA A 1 105 ? -0.880 10.082 -5.572 1.00 79.19 105 ALA A N 1
ATOM 759 C CA . ALA A 1 105 ? -0.970 10.332 -4.133 1.00 79.19 105 ALA A CA 1
ATOM 760 C C . ALA A 1 105 ? 0.283 9.867 -3.365 1.00 79.19 105 ALA A C 1
ATOM 762 O O . ALA A 1 105 ? 0.734 10.548 -2.444 1.00 79.19 105 ALA A O 1
ATOM 763 N N . ILE A 1 106 ? 0.894 8.741 -3.761 1.00 76.19 106 ILE A N 1
ATOM 764 C CA . ILE A 1 106 ? 2.153 8.257 -3.166 1.00 76.19 106 ILE A CA 1
ATOM 765 C C . ILE A 1 106 ? 3.287 9.272 -3.368 1.00 76.19 106 ILE A C 1
ATOM 767 O O . ILE A 1 106 ? 4.124 9.431 -2.478 1.00 76.19 106 ILE A O 1
ATOM 771 N N . ASN A 1 107 ? 3.317 9.980 -4.496 1.00 71.75 107 ASN A N 1
ATOM 772 C CA . ASN A 1 107 ? 4.368 10.952 -4.800 1.00 71.75 107 ASN A CA 1
ATOM 773 C C . ASN A 1 107 ? 4.176 12.318 -4.120 1.00 71.75 107 ASN A C 1
ATOM 775 O O . ASN A 1 107 ? 5.149 13.060 -3.970 1.00 71.75 107 ASN A O 1
ATOM 779 N N . ASP A 1 108 ? 2.972 12.640 -3.645 1.00 76.94 108 ASP A N 1
ATOM 780 C CA . ASP A 1 108 ? 2.719 13.866 -2.890 1.00 76.94 108 ASP A CA 1
ATOM 781 C C . ASP A 1 108 ? 3.030 13.679 -1.390 1.00 76.94 108 ASP A C 1
ATOM 783 O O . ASP A 1 108 ? 2.495 12.807 -0.698 1.00 76.94 108 ASP A O 1
ATOM 787 N N . PHE A 1 109 ? 3.919 14.526 -0.865 1.00 68.88 109 PHE A N 1
ATOM 788 C CA . PHE A 1 109 ? 4.325 14.523 0.543 1.00 68.88 109 PHE A CA 1
ATOM 789 C C . PHE A 1 109 ? 3.204 14.941 1.499 1.00 68.88 109 PHE A C 1
ATOM 791 O O . PHE A 1 109 ? 3.225 14.524 2.663 1.00 68.88 109 PHE A O 1
ATOM 798 N N . ASN A 1 110 ? 2.249 15.739 1.024 1.00 75.00 110 ASN A N 1
ATOM 799 C CA . ASN A 1 110 ? 1.123 16.229 1.815 1.00 75.00 110 ASN A CA 1
ATOM 800 C C . ASN A 1 110 ? -0.116 15.335 1.696 1.00 75.00 110 ASN A C 1
ATOM 802 O O . ASN A 1 110 ? -1.050 15.493 2.478 1.00 75.00 110 ASN A O 1
ATOM 806 N N . SER A 1 111 ? -0.107 14.375 0.772 1.00 82.06 111 SER A N 1
ATOM 807 C CA . SER A 1 111 ? -1.181 13.400 0.606 1.00 82.06 111 SER A CA 1
ATOM 808 C C . SER A 1 111 ? -1.119 12.266 1.643 1.00 82.06 111 SER A C 1
ATOM 810 O O . SER A 1 111 ? -0.057 12.014 2.245 1.00 82.06 111 SER A O 1
ATOM 812 N N . PRO A 1 112 ? -2.255 11.570 1.873 1.00 87.00 112 PRO A N 1
ATOM 813 C CA . PRO A 1 112 ? -2.289 10.354 2.677 1.00 87.00 112 PRO A CA 1
ATOM 814 C C . PRO A 1 112 ? -1.301 9.308 2.167 1.00 87.00 112 PRO A C 1
ATOM 816 O O . PRO A 1 112 ? -1.088 9.170 0.961 1.00 87.00 112 PRO A O 1
ATOM 819 N N . LEU A 1 113 ? -0.722 8.538 3.082 1.00 85.81 113 LEU A N 1
ATOM 820 C CA . LEU A 1 113 ? 0.120 7.411 2.711 1.00 85.81 113 LEU A CA 1
ATOM 821 C C . LEU A 1 113 ? -0.730 6.230 2.251 1.00 85.81 113 LEU A C 1
ATOM 823 O O . LEU A 1 113 ? -1.717 5.863 2.886 1.00 85.81 113 LEU A O 1
ATOM 827 N N . PHE A 1 114 ? -0.278 5.590 1.175 1.00 86.75 114 PHE A N 1
ATOM 828 C CA . PHE A 1 114 ? -0.802 4.296 0.748 1.00 86.75 114 PHE A CA 1
ATOM 829 C C . PHE A 1 114 ? -0.318 3.149 1.646 1.00 86.75 114 PHE A C 1
ATOM 831 O O . PHE A 1 114 ? -1.051 2.200 1.898 1.00 86.75 114 PHE A O 1
ATOM 838 N N . LEU A 1 115 ? 0.924 3.235 2.130 1.00 87.31 115 LEU A N 1
ATOM 839 C CA . LEU A 1 115 ? 1.593 2.186 2.892 1.00 87.31 115 LEU A CA 1
ATOM 840 C C . LEU A 1 115 ? 2.377 2.786 4.059 1.00 87.31 115 LEU A C 1
ATOM 842 O O . LEU A 1 115 ? 3.068 3.793 3.898 1.00 87.31 115 LEU A O 1
ATOM 846 N N . ILE A 1 116 ? 2.330 2.115 5.204 1.00 81.38 116 ILE A N 1
ATOM 847 C CA . ILE A 1 116 ? 3.225 2.325 6.337 1.00 81.38 116 ILE A CA 1
ATOM 848 C C . ILE A 1 116 ? 4.129 1.095 6.457 1.00 81.38 116 ILE A C 1
ATOM 850 O O . ILE A 1 116 ? 3.663 -0.019 6.685 1.00 81.38 116 ILE A O 1
ATOM 854 N N . THR A 1 117 ? 5.434 1.318 6.305 1.00 77.06 117 THR A N 1
ATOM 855 C CA . THR A 1 117 ? 6.505 0.371 6.656 1.00 77.06 117 THR A CA 1
ATOM 856 C C . THR A 1 117 ? 7.483 1.059 7.597 1.00 77.06 117 THR A C 1
ATOM 858 O O . THR A 1 117 ? 7.507 2.296 7.649 1.00 77.06 117 THR A O 1
ATOM 861 N N . LYS A 1 118 ? 8.313 0.284 8.311 1.00 67.38 118 LYS A N 1
ATOM 862 C CA . LYS A 1 118 ? 9.286 0.809 9.285 1.00 67.38 118 LYS A CA 1
ATOM 863 C C . LYS A 1 118 ? 10.122 1.983 8.756 1.00 67.38 118 LYS A C 1
ATOM 865 O O . LYS A 1 118 ? 10.263 2.979 9.446 1.00 67.38 118 LYS A O 1
ATOM 870 N N . ASP A 1 119 ? 10.564 1.919 7.504 1.00 64.38 119 ASP A N 1
ATOM 871 C CA . ASP A 1 119 ? 11.425 2.946 6.904 1.00 64.38 119 ASP A CA 1
ATOM 872 C C . ASP A 1 119 ? 10.672 4.174 6.356 1.00 64.38 119 ASP A C 1
ATOM 874 O O . ASP A 1 119 ? 11.200 5.293 6.325 1.00 64.38 119 ASP A O 1
ATOM 878 N N . LEU A 1 120 ? 9.447 3.978 5.855 1.00 62.03 120 LEU A N 1
ATOM 879 C CA . LEU A 1 120 ? 8.733 5.000 5.087 1.00 62.03 120 LEU A CA 1
ATOM 880 C C . LEU A 1 120 ? 8.117 6.081 5.987 1.00 62.03 120 LEU A C 1
ATOM 882 O O . LEU A 1 120 ? 8.124 7.263 5.626 1.00 62.03 120 LEU A O 1
ATOM 886 N N . HIS A 1 121 ? 7.618 5.700 7.166 1.00 66.31 121 HIS A N 1
ATOM 887 C CA . HIS A 1 121 ? 6.950 6.642 8.063 1.00 66.31 121 HIS A CA 1
ATOM 888 C C . HIS A 1 121 ? 7.934 7.586 8.768 1.00 66.31 121 HIS A C 1
ATOM 890 O O . HIS A 1 121 ? 7.648 8.781 8.845 1.00 66.31 121 HIS A O 1
ATOM 896 N N . THR A 1 122 ? 9.136 7.134 9.150 1.00 62.25 122 THR A N 1
ATOM 897 C CA . THR A 1 122 ? 10.168 7.990 9.772 1.00 62.25 122 THR A CA 1
ATOM 898 C C . THR A 1 122 ? 10.517 9.203 8.898 1.00 62.25 122 THR A C 1
ATOM 900 O O . THR A 1 122 ? 10.657 10.322 9.388 1.00 62.25 122 THR A O 1
ATOM 903 N N . ARG A 1 123 ? 10.582 9.022 7.570 1.00 61.56 123 ARG A N 1
ATOM 904 C CA . ARG A 1 123 ? 10.887 10.108 6.617 1.00 61.56 123 ARG A CA 1
ATOM 905 C C . ARG A 1 123 ? 9.796 11.170 6.523 1.00 61.56 123 ARG A C 1
ATOM 907 O O . ARG A 1 123 ? 10.114 12.339 6.305 1.00 61.56 123 ARG A O 1
ATOM 914 N N . ARG A 1 124 ? 8.522 10.773 6.612 1.00 64.69 124 ARG A N 1
ATOM 915 C CA . ARG A 1 124 ? 7.385 11.705 6.506 1.00 64.69 124 ARG A CA 1
ATOM 916 C C . ARG A 1 124 ? 7.002 12.318 7.851 1.00 64.69 124 ARG A C 1
ATOM 918 O O . ARG A 1 124 ? 6.541 13.457 7.861 1.00 64.69 124 ARG A O 1
ATOM 925 N N . LEU A 1 125 ? 7.246 11.617 8.959 1.00 62.12 125 LEU A N 1
ATOM 926 C CA . LEU A 1 125 ? 7.044 12.132 10.316 1.00 62.12 125 LEU A CA 1
ATOM 927 C C . LEU A 1 125 ? 7.945 13.327 10.629 1.00 62.12 125 LEU A C 1
ATOM 929 O O . LEU A 1 125 ? 7.467 14.298 11.203 1.00 62.12 125 LEU A O 1
ATOM 933 N N . ALA A 1 126 ? 9.195 13.327 10.155 1.00 59.34 126 ALA A N 1
ATOM 934 C CA . ALA A 1 126 ? 10.127 14.442 10.355 1.00 59.34 126 ALA A CA 1
ATOM 935 C C . ALA A 1 126 ? 9.630 15.799 9.806 1.00 59.34 126 ALA A C 1
ATOM 937 O O . ALA A 1 126 ? 10.191 16.840 10.141 1.00 59.34 126 ALA A O 1
ATOM 938 N N . LYS A 1 127 ? 8.605 15.799 8.942 1.00 58.44 127 LYS A N 1
ATOM 939 C CA . LYS A 1 127 ? 8.003 17.004 8.350 1.00 58.44 127 LYS A CA 1
ATOM 940 C C . LYS A 1 127 ? 6.586 17.291 8.851 1.00 58.44 127 LYS A C 1
ATOM 942 O O . LYS A 1 127 ? 5.983 18.258 8.397 1.00 58.44 127 LYS A O 1
ATOM 947 N N . PHE A 1 128 ? 6.035 16.445 9.718 1.00 64.19 128 PHE A N 1
ATOM 948 C CA . PHE A 1 128 ? 4.666 16.587 10.191 1.00 64.19 128 PHE A CA 1
ATOM 949 C C . PHE A 1 128 ? 4.638 17.313 11.533 1.00 64.19 128 PHE A C 1
ATOM 951 O O . PHE A 1 128 ? 5.115 16.796 12.541 1.00 64.19 128 PHE A O 1
ATOM 958 N N . ASP A 1 129 ? 4.067 18.514 11.538 1.00 65.69 129 ASP A N 1
ATOM 959 C CA . ASP A 1 129 ? 3.884 19.286 12.758 1.00 65.69 129 ASP A CA 1
ATOM 960 C C . ASP A 1 129 ? 2.539 18.956 13.419 1.00 65.69 129 ASP A C 1
ATOM 962 O O . ASP A 1 129 ? 1.501 19.543 13.116 1.00 65.69 129 ASP A O 1
ATOM 966 N N . LEU A 1 130 ? 2.566 18.031 14.379 1.00 65.94 130 LEU A N 1
ATOM 967 C CA . LEU A 1 130 ? 1.398 17.684 15.195 1.00 65.94 130 LEU A CA 1
ATOM 968 C C . LEU A 1 130 ? 0.864 18.855 16.037 1.00 65.94 130 LEU A C 1
ATOM 970 O O . LEU A 1 130 ? -0.244 18.737 16.554 1.00 65.94 130 LEU A O 1
ATOM 974 N N . ARG A 1 131 ? 1.592 19.978 16.184 1.00 63.94 131 ARG A N 1
ATOM 975 C CA . ARG A 1 131 ? 1.155 21.149 16.977 1.00 63.94 131 ARG A CA 1
ATOM 976 C C . ARG A 1 131 ? -0.029 21.858 16.345 1.00 63.94 131 ARG A C 1
ATOM 978 O O . ARG A 1 131 ? -1.031 22.104 17.017 1.00 63.94 131 ARG A O 1
ATOM 985 N N . SER A 1 132 ? 0.117 22.206 15.073 1.00 65.12 132 SER A N 1
ATOM 986 C CA . SER A 1 132 ? -0.831 23.039 14.329 1.00 65.12 132 SER A CA 1
ATOM 987 C C . SER A 1 132 ? -2.081 22.270 13.896 1.00 65.12 132 SER A C 1
ATOM 989 O O . SER A 1 132 ? -3.137 22.858 13.687 1.00 65.12 132 SER A O 1
ATOM 991 N N . ASP A 1 133 ? -1.988 20.943 13.853 1.00 73.81 133 ASP A N 1
ATOM 992 C CA . ASP A 1 133 ? -2.987 20.078 13.233 1.00 73.81 133 ASP A CA 1
ATOM 993 C C . ASP A 1 133 ? -3.892 19.334 14.238 1.00 73.81 133 ASP A C 1
ATOM 995 O O . ASP A 1 133 ? -4.822 18.624 13.844 1.00 73.81 133 ASP A O 1
ATOM 999 N N . THR A 1 134 ? -3.696 19.562 15.545 1.00 75.12 134 THR A N 1
ATOM 1000 C CA . THR A 1 134 ? -4.504 18.960 16.629 1.00 75.12 134 THR A CA 1
ATOM 1001 C C . THR A 1 134 ? -6.001 19.231 16.501 1.00 75.12 134 THR A C 1
ATOM 1003 O O . THR A 1 134 ? -6.810 18.386 16.879 1.00 75.12 134 THR A O 1
ATOM 1006 N N . GLN A 1 135 ? -6.392 20.374 15.933 1.00 81.38 135 GLN A N 1
ATOM 1007 C CA . GLN A 1 135 ? -7.793 20.754 15.739 1.00 81.38 135 GLN A CA 1
ATOM 1008 C C . GLN A 1 135 ? -8.583 19.725 14.917 1.00 81.38 135 GLN A C 1
ATOM 1010 O O . GLN A 1 135 ? -9.769 19.524 15.176 1.00 81.38 135 GLN A O 1
ATOM 1015 N N . HIS A 1 136 ? -7.919 19.018 13.995 1.00 85.06 136 HIS A N 1
ATOM 1016 C CA . HIS A 1 136 ? -8.542 18.027 13.118 1.00 85.06 136 HIS A CA 1
ATOM 1017 C C . HIS A 1 136 ? -8.758 16.663 13.793 1.00 85.06 136 HIS A C 1
ATOM 1019 O O . HIS A 1 136 ? -9.512 15.828 13.274 1.00 85.06 136 HIS A O 1
ATOM 1025 N N . LEU A 1 137 ? -8.140 16.418 14.952 1.00 88.62 137 LEU A N 1
ATOM 1026 C CA . LEU A 1 137 ? -8.345 15.173 15.687 1.00 88.62 137 LEU A CA 1
ATOM 1027 C C . LEU A 1 137 ? -9.778 15.096 16.252 1.00 88.62 137 LEU A C 1
ATOM 1029 O O . LEU A 1 137 ? -10.315 16.112 16.699 1.00 88.62 137 LEU A O 1
ATOM 1033 N N . PRO A 1 138 ? -10.416 13.913 16.216 1.00 90.25 138 PRO A N 1
ATOM 1034 C CA . PRO A 1 138 ? -11.659 13.653 16.941 1.00 90.25 138 PRO A CA 1
ATOM 1035 C C . PRO A 1 138 ? -11.540 13.938 18.446 1.00 90.25 138 PRO A C 1
ATOM 1037 O O . PRO A 1 138 ? -10.457 13.800 19.018 1.00 90.25 138 PRO A O 1
ATOM 1040 N N . ASP A 1 139 ? -12.651 14.287 19.095 1.00 89.25 139 ASP A N 1
ATOM 1041 C CA . ASP A 1 139 ? -12.654 14.624 20.524 1.00 89.25 139 ASP A CA 1
ATOM 1042 C C . ASP A 1 139 ? -12.289 13.433 21.410 1.00 89.25 139 ASP A C 1
ATOM 1044 O O . ASP A 1 139 ? -11.527 13.606 22.354 1.00 89.25 139 ASP A O 1
ATOM 1048 N N . ASN A 1 140 ? -12.722 12.223 21.046 1.00 89.00 140 ASN A N 1
ATOM 1049 C CA . ASN A 1 140 ? -12.369 10.986 21.746 1.00 89.00 140 ASN A CA 1
ATOM 1050 C C . ASN A 1 140 ? -10.848 10.740 21.773 1.00 89.00 140 ASN A C 1
ATOM 1052 O O . ASN A 1 140 ? -10.288 10.433 22.824 1.00 89.00 140 ASN A O 1
ATOM 1056 N N . ILE A 1 141 ? -10.153 11.021 20.663 1.00 91.38 141 ILE A N 1
ATOM 1057 C CA . ILE A 1 141 ? -8.685 10.961 20.598 1.00 91.38 141 ILE A CA 1
ATOM 1058 C C . ILE A 1 141 ? -8.046 12.073 21.441 1.00 91.38 141 ILE A C 1
ATOM 1060 O O . ILE A 1 141 ? -7.072 11.826 22.149 1.00 91.38 141 ILE A O 1
ATOM 1064 N N . LYS A 1 142 ? -8.588 13.299 21.391 1.00 87.81 142 LYS A N 1
ATOM 1065 C CA . LYS A 1 142 ? -8.065 14.449 22.154 1.00 87.81 142 LYS A CA 1
ATOM 1066 C C . LYS A 1 142 ? -8.217 14.279 23.666 1.00 87.81 142 LYS A C 1
ATOM 1068 O O . LYS A 1 142 ? -7.375 14.780 24.407 1.00 87.81 142 LYS A O 1
ATOM 1073 N N . SER A 1 143 ? -9.282 13.624 24.118 1.00 86.25 143 SER A N 1
ATOM 1074 C CA . SER A 1 143 ? -9.549 13.388 25.540 1.00 86.25 143 SER A CA 1
ATOM 1075 C C . SER A 1 143 ? -8.744 12.233 26.132 1.00 86.25 143 SER A C 1
ATOM 1077 O O . SER A 1 143 ? -8.704 12.092 27.350 1.00 86.25 143 SER A O 1
ATOM 1079 N N . HIS A 1 144 ? -8.113 11.403 25.298 1.00 87.38 144 HIS A N 1
ATOM 1080 C CA . HIS A 1 144 ? -7.386 10.232 25.766 1.00 87.38 144 HIS A CA 1
ATOM 1081 C C . HIS A 1 144 ? -6.096 10.627 26.512 1.00 87.38 144 HIS A C 1
ATOM 1083 O O . HIS A 1 144 ? -5.317 11.461 26.046 1.00 87.38 144 HIS A O 1
ATOM 1089 N N . GLU A 1 145 ? -5.813 9.994 27.652 1.00 84.88 145 GLU A N 1
ATOM 1090 C CA . GLU A 1 145 ? -4.640 10.316 28.484 1.00 84.88 145 GLU A CA 1
ATOM 1091 C C . GLU A 1 145 ? -3.318 10.144 27.712 1.00 84.88 145 GLU A C 1
ATOM 1093 O O . GLU A 1 145 ? -2.459 11.030 27.703 1.00 84.88 145 GLU A O 1
ATOM 1098 N N . LEU A 1 146 ? -3.194 9.043 26.961 1.00 84.06 146 LEU A N 1
ATOM 1099 C CA . LEU A 1 146 ? -2.028 8.772 26.110 1.00 84.06 146 LEU A CA 1
ATOM 1100 C C . LEU A 1 146 ? -1.775 9.836 25.040 1.00 84.06 146 LEU A C 1
ATOM 1102 O O . LEU A 1 146 ? -0.617 10.073 24.700 1.00 84.06 146 LEU A O 1
ATOM 1106 N N . TRP A 1 147 ? -2.813 10.507 24.531 1.00 84.50 147 TRP A N 1
ATOM 1107 C CA . TRP A 1 147 ? -2.619 11.609 23.592 1.00 84.50 147 TRP A CA 1
ATOM 1108 C C . TRP A 1 147 ? -1.881 12.776 24.251 1.00 84.50 147 TRP A C 1
ATOM 1110 O O . TRP A 1 147 ? -0.964 13.332 23.650 1.00 84.50 147 TRP A O 1
ATOM 1120 N N . SER A 1 148 ? -2.215 13.111 25.498 1.00 76.19 148 SER A N 1
ATOM 1121 C CA . SER A 1 148 ? -1.531 14.179 26.240 1.00 76.19 148 SER A CA 1
ATOM 1122 C C . SER A 1 148 ? -0.043 13.871 26.433 1.00 76.19 148 SER A C 1
ATOM 1124 O O . SER A 1 148 ? 0.805 14.742 26.220 1.00 76.19 148 SER A O 1
ATOM 1126 N N . ASN A 1 149 ? 0.284 12.614 26.746 1.00 76.31 149 ASN A N 1
ATOM 1127 C CA . ASN A 1 149 ? 1.664 12.153 26.920 1.00 76.31 149 ASN A CA 1
ATOM 1128 C C . ASN A 1 149 ? 2.438 12.124 25.593 1.00 76.31 149 ASN A C 1
ATOM 1130 O O . ASN A 1 149 ? 3.529 12.690 25.496 1.00 76.31 149 ASN A O 1
ATOM 1134 N N . LEU A 1 150 ? 1.850 11.537 24.547 1.00 75.31 150 LEU A N 1
ATOM 1135 C CA . LEU A 1 150 ? 2.445 11.474 23.209 1.00 75.31 150 LEU A CA 1
ATOM 1136 C C . LEU A 1 150 ? 2.645 12.855 22.605 1.00 75.31 150 LEU A C 1
ATOM 1138 O O . LEU A 1 150 ? 3.681 13.104 21.995 1.00 75.31 150 LEU A O 1
ATOM 1142 N N . ARG A 1 151 ? 1.687 13.768 22.802 1.00 74.50 151 ARG A N 1
ATOM 1143 C CA . ARG A 1 151 ? 1.822 15.164 22.396 1.00 74.50 151 ARG A CA 1
ATOM 1144 C C . ARG A 1 151 ? 3.116 15.717 22.979 1.00 74.50 151 ARG A C 1
ATOM 1146 O O . ARG A 1 151 ? 3.973 16.130 22.216 1.00 74.50 151 ARG A O 1
ATOM 1153 N N . ASN A 1 152 ? 3.335 15.633 24.286 1.00 69.12 152 ASN A N 1
ATOM 1154 C CA . ASN A 1 152 ? 4.553 16.169 24.902 1.00 69.12 152 ASN A CA 1
ATOM 1155 C C . ASN A 1 152 ? 5.853 15.540 24.357 1.00 69.12 152 ASN A C 1
ATOM 1157 O O . ASN A 1 152 ? 6.822 16.264 24.126 1.00 69.12 152 ASN A O 1
ATOM 1161 N N . ILE A 1 153 ? 5.862 14.231 24.080 1.00 67.31 153 ILE A N 1
ATOM 1162 C CA . ILE A 1 153 ? 7.027 13.513 23.527 1.00 67.31 153 ILE A CA 1
ATOM 1163 C C . ILE A 1 153 ? 7.309 13.934 22.078 1.00 67.31 153 ILE A C 1
ATOM 1165 O O . ILE A 1 153 ? 8.425 14.345 21.753 1.00 67.31 153 ILE A O 1
ATOM 1169 N N . VAL A 1 154 ? 6.290 13.907 21.215 1.00 62.75 154 VAL A N 1
ATOM 1170 C CA . VAL A 1 154 ? 6.419 14.290 19.801 1.00 62.75 154 VAL A CA 1
ATOM 1171 C C . VAL A 1 154 ? 6.778 15.772 19.662 1.00 62.75 154 VAL A C 1
ATOM 1173 O O . VAL A 1 154 ? 7.549 16.149 18.781 1.00 62.75 154 VAL A O 1
ATOM 1176 N N . LEU A 1 155 ? 6.267 16.619 20.562 1.00 60.34 155 LEU A N 1
ATOM 1177 C CA . LEU A 1 155 ? 6.633 18.031 20.641 1.00 60.34 155 LEU A CA 1
ATOM 1178 C C . LEU A 1 155 ? 8.105 18.230 21.002 1.00 60.34 155 LEU A C 1
ATOM 1180 O O . LEU A 1 155 ? 8.710 19.175 20.493 1.00 60.34 155 LEU A O 1
ATOM 1184 N N . ALA A 1 156 ? 8.653 17.401 21.887 1.00 58.88 156 ALA A N 1
ATOM 1185 C CA . ALA A 1 156 ? 10.024 17.534 22.355 1.00 58.88 156 ALA A CA 1
ATOM 1186 C C . ALA A 1 156 ? 11.036 17.023 21.322 1.00 58.88 156 ALA A C 1
ATOM 1188 O O . ALA A 1 156 ? 12.105 17.621 21.188 1.00 58.88 156 ALA A O 1
ATOM 1189 N N . ASN A 1 157 ? 10.728 15.941 20.592 1.00 63.31 157 ASN A N 1
ATOM 1190 C CA . ASN A 1 157 ? 11.673 15.374 19.633 1.00 63.31 157 ASN A CA 1
ATOM 1191 C C . ASN A 1 157 ? 10.999 14.444 18.589 1.00 63.31 157 ASN A C 1
ATOM 1193 O O . ASN A 1 157 ? 10.776 13.268 18.871 1.00 63.31 157 ASN A O 1
ATOM 1197 N N . PRO A 1 158 ? 10.727 14.903 17.351 1.00 54.97 158 PRO A N 1
ATOM 1198 C CA . PRO A 1 158 ? 10.009 14.113 16.338 1.00 54.97 158 PRO A CA 1
ATOM 1199 C C . PRO A 1 158 ? 10.774 12.872 15.835 1.00 54.97 158 PRO A C 1
ATOM 1201 O O . PRO A 1 158 ? 10.198 12.041 15.138 1.00 54.97 158 PRO A O 1
ATOM 1204 N N . ASN A 1 159 ? 12.060 12.739 16.189 1.00 55.19 159 ASN A N 1
ATOM 1205 C CA . ASN A 1 159 ? 12.925 11.614 15.818 1.00 55.19 159 ASN A CA 1
ATOM 1206 C C . ASN A 1 159 ? 13.266 10.677 16.997 1.00 55.19 159 ASN A C 1
ATOM 1208 O O . ASN A 1 159 ? 14.061 9.755 16.811 1.00 55.19 159 ASN A O 1
ATOM 1212 N N . MET A 1 160 ? 12.723 10.898 18.202 1.00 54.22 160 MET A N 1
ATOM 1213 C CA . MET A 1 160 ? 12.937 10.015 19.358 1.00 54.22 160 MET A CA 1
ATOM 1214 C C . MET A 1 160 ? 11.615 9.437 19.858 1.00 54.22 160 MET A C 1
ATOM 1216 O O . MET A 1 160 ? 10.658 10.158 20.114 1.00 54.22 160 MET A O 1
ATOM 1220 N N . GLY A 1 161 ? 11.600 8.117 20.005 1.00 61.78 161 GLY A N 1
ATOM 1221 C CA . GLY A 1 161 ? 10.482 7.325 20.502 1.00 61.78 161 GLY A CA 1
ATOM 1222 C C . GLY A 1 161 ? 10.721 5.852 20.187 1.00 61.78 161 GLY A C 1
ATOM 1223 O O . GLY A 1 161 ? 11.450 5.523 19.243 1.00 61.78 161 GLY A O 1
ATOM 1224 N N . SER A 1 162 ? 10.128 4.965 20.975 1.00 71.75 162 SER A N 1
ATOM 1225 C CA . SER A 1 162 ? 10.052 3.534 20.680 1.00 71.75 162 SER A CA 1
ATOM 1226 C C . SER A 1 162 ? 9.344 3.285 19.338 1.00 71.75 162 SER A C 1
ATOM 1228 O O . SER A 1 162 ? 8.580 4.121 18.855 1.00 71.75 162 SER A O 1
ATOM 1230 N N . GLY A 1 163 ? 9.558 2.116 18.725 1.00 72.50 163 GLY A N 1
ATOM 1231 C CA . GLY A 1 163 ? 8.886 1.769 17.463 1.00 72.50 163 GLY A CA 1
ATOM 1232 C C . GLY A 1 163 ? 7.351 1.839 17.547 1.00 72.50 163 GLY A C 1
ATOM 1233 O O . GLY A 1 163 ? 6.703 2.230 16.579 1.00 72.50 163 GLY A O 1
ATOM 1234 N N . GLY A 1 164 ? 6.773 1.540 18.717 1.00 76.44 164 GLY A N 1
ATOM 1235 C CA . GLY A 1 164 ? 5.332 1.660 18.960 1.00 76.44 164 GLY A CA 1
ATOM 1236 C C . GLY A 1 164 ? 4.840 3.110 18.968 1.00 76.44 164 GLY A C 1
ATOM 1237 O O . GLY A 1 164 ? 3.843 3.425 18.324 1.00 76.44 164 GLY A O 1
ATOM 1238 N N . GLU A 1 165 ? 5.564 4.020 19.622 1.00 77.50 165 GLU A N 1
ATOM 1239 C CA . GLU A 1 165 ? 5.218 5.450 19.633 1.00 77.50 165 GLU A CA 1
ATOM 1240 C C . GLU A 1 165 ? 5.316 6.066 18.232 1.00 77.50 165 GLU A C 1
ATOM 1242 O O . GLU A 1 165 ? 4.448 6.845 17.833 1.00 77.50 165 GLU A O 1
ATOM 1247 N N . GLN A 1 166 ? 6.329 5.671 17.451 1.00 77.44 166 GLN A N 1
ATOM 1248 C CA . GLN A 1 166 ? 6.475 6.107 16.058 1.00 77.44 166 GLN A CA 1
ATOM 1249 C C . GLN A 1 166 ? 5.308 5.631 15.183 1.00 77.44 166 GLN A C 1
ATOM 1251 O O . GLN A 1 166 ? 4.798 6.405 14.368 1.00 77.44 166 GLN A O 1
ATOM 1256 N N . MET A 1 167 ? 4.836 4.394 15.383 1.00 82.88 167 MET A N 1
ATOM 1257 C CA . MET A 1 167 ? 3.649 3.875 14.699 1.00 82.88 167 MET A CA 1
ATOM 1258 C C . MET A 1 167 ? 2.400 4.687 15.060 1.00 82.88 167 MET A C 1
ATOM 1260 O O . MET A 1 167 ? 1.676 5.120 14.166 1.00 82.88 167 MET A O 1
ATOM 1264 N N . ILE A 1 168 ? 2.162 4.961 16.347 1.00 86.38 168 ILE A N 1
ATOM 1265 C CA . ILE A 1 168 ? 1.000 5.753 16.784 1.00 86.38 168 ILE A CA 1
ATOM 1266 C C . ILE A 1 168 ? 1.054 7.172 16.201 1.00 86.38 168 ILE A C 1
ATOM 1268 O O . ILE A 1 168 ? 0.052 7.663 15.679 1.00 86.38 168 ILE A O 1
ATOM 1272 N N . ALA A 1 169 ? 2.222 7.818 16.213 1.00 81.75 169 ALA A N 1
ATOM 1273 C CA . ALA A 1 169 ? 2.403 9.126 15.588 1.00 81.75 169 ALA A CA 1
ATOM 1274 C C . ALA A 1 169 ? 2.118 9.088 14.074 1.00 81.75 169 ALA A C 1
ATOM 1276 O O . ALA A 1 169 ? 1.473 9.997 13.543 1.00 81.75 169 ALA A O 1
ATOM 1277 N N . ALA A 1 170 ? 2.547 8.028 13.377 1.00 85.50 170 ALA A N 1
ATOM 1278 C CA . ALA A 1 170 ? 2.253 7.833 11.957 1.00 85.50 170 ALA A CA 1
ATOM 1279 C C . ALA A 1 170 ? 0.749 7.666 11.699 1.00 85.50 170 ALA A C 1
ATOM 1281 O O . ALA A 1 170 ? 0.217 8.276 10.772 1.00 85.50 170 ALA A O 1
ATOM 1282 N N . LEU A 1 171 ? 0.046 6.909 12.543 1.00 90.62 171 LEU A N 1
ATOM 1283 C CA . LEU A 1 171 ? -1.405 6.748 12.454 1.00 90.62 171 LEU A CA 1
ATOM 1284 C C . LEU A 1 171 ? -2.145 8.069 12.697 1.00 90.62 171 LEU A C 1
ATOM 1286 O O . LEU A 1 171 ? -3.047 8.420 11.937 1.00 90.62 171 LEU A O 1
ATOM 1290 N N . LEU A 1 172 ? -1.739 8.845 13.704 1.00 89.06 172 LEU A N 1
ATOM 1291 C CA . LEU A 1 172 ? -2.322 10.163 13.976 1.00 89.06 172 LEU A CA 1
ATOM 1292 C C . LEU A 1 172 ? -2.105 11.132 12.808 1.00 89.06 172 LEU A C 1
ATOM 1294 O O . LEU A 1 172 ? -3.036 11.843 12.422 1.00 89.06 172 LEU A O 1
ATOM 1298 N N . ARG A 1 173 ? -0.911 11.123 12.199 1.00 87.50 173 ARG A N 1
ATOM 1299 C CA . ARG A 1 173 ? -0.652 11.859 10.954 1.00 87.50 173 ARG A CA 1
ATOM 1300 C C . ARG A 1 173 ? -1.638 11.463 9.870 1.00 87.50 173 ARG A C 1
ATOM 1302 O O . ARG A 1 173 ? -2.253 12.339 9.266 1.00 87.50 173 ARG A O 1
ATOM 1309 N N . GLU A 1 174 ? -1.770 10.167 9.608 1.00 90.00 174 GLU A N 1
ATOM 1310 C CA . GLU A 1 174 ? -2.670 9.677 8.568 1.00 90.00 174 GLU A CA 1
ATOM 1311 C C . GLU A 1 174 ? -4.109 10.109 8.823 1.00 90.00 174 GLU A C 1
ATOM 1313 O O . GLU A 1 174 ? -4.753 10.618 7.908 1.00 90.00 174 GLU A O 1
ATOM 1318 N N . LEU A 1 175 ? -4.591 10.002 10.062 1.00 91.88 175 LEU A N 1
ATOM 1319 C CA . LEU A 1 175 ? -5.925 10.463 10.432 1.00 91.88 175 LEU A CA 1
ATOM 1320 C C . LEU A 1 175 ? -6.136 11.943 10.079 1.00 91.88 175 LEU A C 1
ATOM 1322 O O . LEU A 1 175 ? -7.131 12.292 9.440 1.00 91.88 175 LEU A O 1
ATOM 1326 N N . VAL A 1 176 ? -5.194 12.815 10.449 1.00 89.12 176 VAL A N 1
ATOM 1327 C CA . VAL A 1 176 ? -5.310 14.252 10.166 1.00 89.12 176 VAL A CA 1
ATOM 1328 C C . VAL A 1 176 ? -5.219 14.542 8.669 1.00 89.12 176 VAL A C 1
ATOM 1330 O O . VAL A 1 176 ? -6.074 15.244 8.125 1.00 89.12 176 VAL A O 1
ATOM 1333 N N . VAL A 1 177 ? -4.222 13.989 7.979 1.00 87.81 177 VAL A N 1
ATOM 1334 C CA . VAL A 1 177 ? -4.009 14.230 6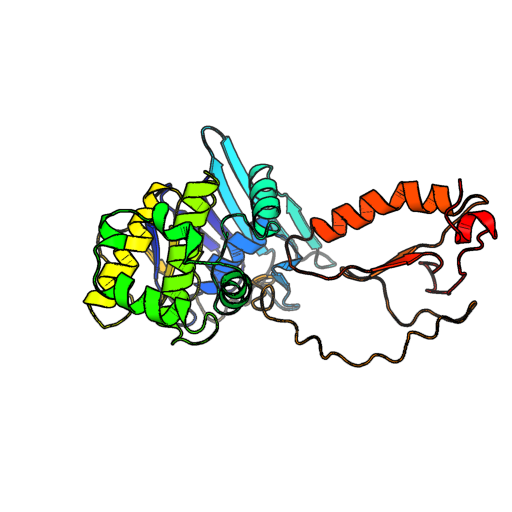.544 1.00 87.81 177 VAL A CA 1
ATOM 1335 C C . VAL A 1 177 ? -5.205 13.749 5.719 1.00 87.81 177 VAL A C 1
ATOM 1337 O O . VAL A 1 177 ? -5.643 14.440 4.796 1.00 87.81 177 VAL A O 1
ATOM 1340 N N . ARG A 1 178 ? -5.795 12.605 6.076 1.00 90.88 178 ARG A N 1
ATOM 1341 C CA . ARG A 1 178 ? -6.994 12.061 5.418 1.00 90.88 178 ARG A CA 1
ATOM 1342 C C . ARG A 1 178 ? -8.212 12.947 5.636 1.00 90.88 178 ARG A C 1
ATOM 1344 O O . ARG A 1 178 ? -8.922 13.234 4.677 1.00 90.88 178 ARG A O 1
ATOM 1351 N N . LYS A 1 179 ? -8.408 13.464 6.854 1.00 90.06 179 LYS A N 1
ATOM 1352 C CA . LYS A 1 179 ? -9.474 14.442 7.124 1.00 90.06 179 LYS A CA 1
ATOM 1353 C C . LYS A 1 179 ? -9.301 15.740 6.338 1.00 90.06 179 LYS A C 1
ATOM 1355 O O . LYS A 1 179 ? -10.283 16.259 5.824 1.00 90.06 179 LYS A O 1
ATOM 1360 N N . LYS A 1 180 ? -8.075 16.266 6.252 1.00 87.38 180 LYS A N 1
ATOM 1361 C CA . LYS A 1 180 ? -7.788 17.537 5.563 1.00 87.38 180 LYS A CA 1
ATOM 1362 C C . LYS A 1 180 ? -7.932 17.423 4.048 1.00 87.38 180 LYS A C 1
ATOM 1364 O O . LYS A 1 180 ? -8.492 18.313 3.423 1.00 87.38 180 LYS A O 1
ATOM 1369 N N . SER A 1 181 ? -7.406 16.348 3.469 1.00 86.25 181 SER A N 1
ATOM 1370 C CA . SER A 1 181 ? -7.400 16.150 2.014 1.00 86.25 181 SER A CA 1
ATOM 1371 C C . SER A 1 181 ? -8.727 15.623 1.465 1.00 86.25 181 SER A C 1
ATOM 1373 O O . SER A 1 181 ? -9.005 15.809 0.285 1.00 86.25 181 SER A O 1
ATOM 1375 N N . GLY A 1 182 ? -9.525 14.923 2.280 1.00 86.00 182 GLY A N 1
ATOM 1376 C CA . GLY A 1 182 ? -10.724 14.216 1.817 1.00 86.00 182 GLY A CA 1
ATOM 1377 C C . GLY A 1 182 ? -10.426 13.010 0.914 1.00 86.00 182 GLY A C 1
ATOM 1378 O O . GLY A 1 182 ? -11.347 12.393 0.380 1.00 86.00 182 GLY A O 1
ATOM 1379 N N . LEU A 1 183 ? -9.151 12.648 0.731 1.00 85.31 183 LEU A N 1
ATOM 1380 C CA . LEU A 1 183 ? -8.738 11.548 -0.135 1.00 85.31 183 LEU A CA 1
ATOM 1381 C C . LEU A 1 183 ? -8.904 10.199 0.578 1.00 85.31 183 LEU A C 1
ATOM 1383 O O . LEU A 1 183 ? -8.195 9.875 1.530 1.00 85.31 183 LEU A O 1
ATOM 1387 N N . ALA A 1 184 ? -9.804 9.366 0.058 1.00 87.88 184 ALA A N 1
ATOM 1388 C CA . ALA A 1 184 ? -10.084 8.028 0.577 1.00 87.88 184 ALA A CA 1
ATOM 1389 C C . ALA A 1 184 ? -9.175 6.956 -0.059 1.00 87.88 184 ALA A C 1
ATOM 1391 O O . ALA A 1 184 ? -9.662 6.044 -0.732 1.00 87.88 184 ALA A O 1
ATOM 1392 N N . LEU A 1 185 ? -7.857 7.089 0.105 1.00 90.75 185 LEU A N 1
ATOM 1393 C CA . LEU A 1 185 ? -6.849 6.123 -0.364 1.00 90.75 185 LEU A CA 1
ATOM 1394 C C . LEU A 1 185 ? -6.778 4.910 0.590 1.00 90.75 185 LEU A C 1
ATOM 1396 O O . LEU A 1 185 ? -6.798 5.137 1.791 1.00 90.75 185 LEU A O 1
ATOM 1400 N N . PRO A 1 186 ? -6.653 3.643 0.165 1.00 93.69 186 PRO A N 1
ATOM 1401 C CA . PRO A 1 186 ? -6.439 2.547 1.118 1.00 93.69 186 PRO A CA 1
ATOM 1402 C C . PRO A 1 186 ? -5.164 2.763 1.947 1.00 93.69 186 PRO A C 1
ATOM 1404 O O . PRO A 1 186 ? -4.174 3.277 1.426 1.00 93.69 186 PRO A O 1
ATOM 1407 N N . LEU A 1 187 ? -5.190 2.388 3.227 1.00 95.25 187 LEU A N 1
ATOM 1408 C CA . LEU A 1 187 ? -4.020 2.383 4.104 1.00 95.25 187 LEU A CA 1
ATOM 1409 C C . LEU A 1 187 ? -3.560 0.943 4.341 1.00 95.25 187 LEU A C 1
ATOM 1411 O O . LEU A 1 187 ? -4.244 0.177 5.019 1.00 95.25 187 LEU A O 1
ATOM 1415 N N . LEU A 1 188 ? -2.395 0.589 3.808 1.00 94.69 188 LEU A N 1
ATOM 1416 C CA . LEU A 1 188 ? -1.711 -0.669 4.091 1.00 94.69 188 LEU A CA 1
ATOM 1417 C C . LEU A 1 188 ? -0.730 -0.470 5.250 1.00 94.69 188 LEU A C 1
ATOM 1419 O O . LEU A 1 188 ? 0.036 0.493 5.250 1.00 94.69 188 LEU A O 1
ATOM 1423 N N . ILE A 1 189 ? -0.707 -1.382 6.218 1.00 93.62 189 ILE A N 1
ATOM 1424 C CA . ILE A 1 189 ? 0.266 -1.351 7.319 1.00 93.62 189 ILE A CA 1
ATOM 1425 C C . ILE A 1 189 ? 0.939 -2.712 7.405 1.00 93.62 189 ILE A C 1
ATOM 1427 O O . ILE A 1 189 ? 0.323 -3.684 7.852 1.00 93.62 189 ILE A O 1
ATOM 1431 N N . ASP A 1 190 ? 2.185 -2.779 6.940 1.00 90.44 190 ASP A N 1
ATOM 1432 C CA . ASP A 1 190 ? 2.981 -4.000 7.030 1.00 90.44 190 ASP A CA 1
ATOM 1433 C C . ASP A 1 190 ? 3.694 -4.097 8.382 1.00 90.44 190 ASP A C 1
ATOM 1435 O O . ASP A 1 190 ? 4.027 -3.079 8.989 1.00 90.44 190 ASP A O 1
ATOM 1439 N N . GLU A 1 191 ? 3.922 -5.327 8.842 1.00 85.88 191 GLU A N 1
ATOM 1440 C CA . GLU A 1 191 ? 4.521 -5.621 10.154 1.00 85.88 191 GLU A CA 1
ATOM 1441 C C . GLU A 1 191 ? 3.836 -4.889 11.324 1.00 85.88 191 GLU A C 1
ATOM 1443 O O . GLU A 1 191 ? 4.491 -4.354 12.218 1.00 85.88 191 GLU A O 1
ATOM 1448 N N . PHE A 1 192 ? 2.503 -4.854 11.325 1.00 89.12 192 PHE A N 1
ATOM 1449 C CA . PHE A 1 192 ? 1.748 -4.199 12.382 1.00 89.12 192 PHE A CA 1
ATOM 1450 C C . PHE A 1 192 ? 1.842 -4.976 13.702 1.00 89.12 192 PHE A C 1
ATOM 1452 O O . PHE A 1 192 ? 1.479 -6.158 13.781 1.00 89.12 192 PHE A O 1
ATOM 1459 N N . GLU A 1 193 ? 2.294 -4.282 14.743 1.00 87.12 193 GLU A N 1
ATOM 1460 C CA . GLU A 1 193 ? 2.459 -4.798 16.098 1.00 87.12 193 GLU A CA 1
ATOM 1461 C C . GLU A 1 193 ? 1.666 -3.927 17.076 1.00 87.12 193 GLU A C 1
ATOM 1463 O O . GLU A 1 193 ? 1.889 -2.722 17.192 1.00 87.12 193 GLU A O 1
ATOM 1468 N N . LEU A 1 194 ? 0.730 -4.553 17.780 1.00 85.75 194 LEU A N 1
ATOM 1469 C CA . LEU A 1 194 ? 0.020 -3.976 18.906 1.00 85.75 194 LEU A CA 1
ATOM 1470 C C . LEU A 1 194 ? 0.844 -4.103 20.184 1.00 85.75 194 LEU A C 1
ATOM 1472 O O . LEU A 1 194 ? 1.534 -5.102 20.429 1.00 85.75 194 LEU A O 1
ATOM 1476 N N . SER A 1 195 ? 0.700 -3.085 21.030 1.00 85.62 195 SER A N 1
ATOM 1477 C CA . SER A 1 195 ? 1.192 -3.130 22.399 1.00 85.62 195 SER A CA 1
ATOM 1478 C C . SER A 1 195 ? 0.479 -4.226 23.193 1.00 85.62 195 SER A C 1
ATOM 1480 O O . SER A 1 195 ? -0.696 -4.526 22.970 1.00 85.62 195 SER A O 1
ATOM 1482 N N . ARG A 1 196 ? 1.201 -4.815 24.150 1.00 86.12 196 ARG A N 1
ATOM 1483 C CA . ARG A 1 196 ? 0.602 -5.673 25.183 1.00 86.12 196 ARG A CA 1
ATOM 1484 C C . ARG A 1 196 ? -0.042 -4.869 26.309 1.00 86.12 196 ARG A C 1
ATOM 1486 O O . ARG A 1 196 ? -0.809 -5.438 27.070 1.00 86.12 196 ARG A O 1
ATOM 1493 N N . ASP A 1 197 ? 0.285 -3.584 26.407 1.00 88.56 197 ASP A N 1
ATOM 1494 C CA . ASP A 1 197 ? -0.409 -2.650 27.283 1.00 88.56 197 ASP A CA 1
ATOM 1495 C C . ASP A 1 197 ? -1.807 -2.378 26.720 1.00 88.56 197 ASP A C 1
ATOM 1497 O O . ASP A 1 197 ? -1.938 -1.933 25.574 1.00 88.56 197 ASP A O 1
ATOM 1501 N N . ASP A 1 198 ? -2.833 -2.681 27.514 1.00 87.44 198 ASP A N 1
ATOM 1502 C CA . ASP A 1 198 ? -4.232 -2.576 27.102 1.00 87.44 198 ASP A CA 1
ATOM 1503 C C . ASP A 1 198 ? -4.609 -1.133 26.740 1.00 87.44 198 ASP A C 1
ATOM 1505 O O . ASP A 1 198 ? -5.234 -0.917 25.705 1.00 87.44 198 ASP A O 1
ATOM 1509 N N . GLY A 1 199 ? -4.144 -0.136 27.500 1.00 88.31 199 GLY A N 1
ATOM 1510 C CA . GLY A 1 199 ? -4.434 1.273 27.225 1.00 88.31 199 GLY A CA 1
ATOM 1511 C C . GLY A 1 199 ? -3.826 1.747 25.905 1.00 88.31 199 GLY A C 1
ATOM 1512 O O . GLY A 1 199 ? -4.491 2.406 25.104 1.00 88.31 199 GLY A O 1
ATOM 1513 N N . VAL A 1 200 ? -2.572 1.375 25.627 1.00 87.69 200 VAL A N 1
ATOM 1514 C CA . VAL A 1 200 ? -1.912 1.704 24.348 1.00 87.69 200 VAL A CA 1
ATOM 1515 C C . VAL A 1 200 ? -2.564 0.962 23.184 1.00 87.69 200 VAL A C 1
ATOM 1517 O O . VAL A 1 200 ? -2.724 1.529 22.096 1.00 87.69 200 VAL A O 1
ATOM 1520 N N . ARG A 1 201 ? -2.946 -0.301 23.391 1.00 89.62 201 ARG A N 1
ATOM 1521 C CA . ARG A 1 201 ? -3.631 -1.113 22.382 1.00 89.62 201 ARG A CA 1
ATOM 1522 C C . ARG A 1 201 ? -4.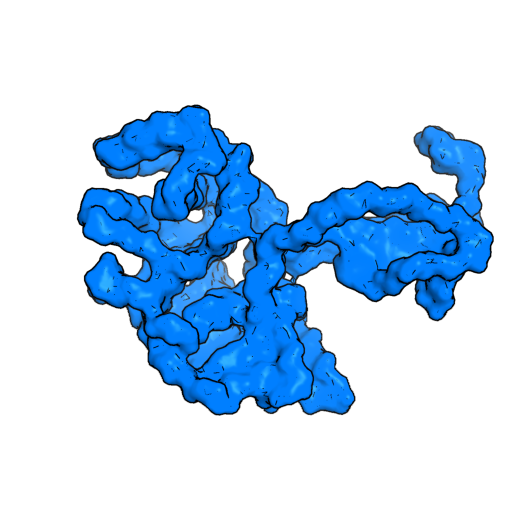987 -0.514 22.018 1.00 89.62 201 ARG A C 1
ATOM 1524 O O . ARG A 1 201 ? -5.251 -0.328 20.830 1.00 89.62 201 ARG A O 1
ATOM 1531 N N . ASP A 1 202 ? -5.799 -0.177 23.012 1.00 89.62 202 ASP A N 1
ATOM 1532 C CA . ASP A 1 202 ? -7.146 0.359 22.818 1.00 89.62 202 ASP A CA 1
ATOM 1533 C C . ASP A 1 202 ? -7.093 1.723 22.125 1.00 89.62 202 ASP A C 1
ATOM 1535 O O . ASP A 1 202 ? -7.776 1.927 21.120 1.00 89.62 202 ASP A O 1
ATOM 1539 N N . PHE A 1 203 ? -6.175 2.599 22.545 1.00 91.75 203 PHE A N 1
ATOM 1540 C CA . PHE A 1 203 ? -5.943 3.881 21.878 1.00 91.75 203 PHE A CA 1
ATOM 1541 C C . PHE A 1 203 ? -5.505 3.718 20.415 1.00 91.75 203 PHE A C 1
ATOM 1543 O O . PHE A 1 203 ? -5.993 4.409 19.519 1.00 91.75 203 PHE A O 1
ATOM 1550 N N . THR A 1 204 ? -4.611 2.763 20.136 1.00 91.75 204 THR A N 1
ATOM 1551 C CA . THR A 1 204 ? -4.174 2.469 18.761 1.00 91.75 204 THR A CA 1
ATOM 1552 C C . THR A 1 204 ? -5.349 2.002 17.900 1.00 91.75 204 THR A C 1
ATOM 1554 O O . THR A 1 204 ? -5.516 2.458 16.765 1.00 91.75 204 THR A O 1
ATOM 1557 N N . MET A 1 205 ? -6.191 1.117 18.438 1.00 91.44 205 MET A N 1
ATOM 1558 C CA . MET A 1 205 ? -7.383 0.625 17.747 1.00 91.44 205 MET A CA 1
ATOM 1559 C C . MET A 1 205 ? -8.435 1.717 17.540 1.00 91.44 205 MET A C 1
ATOM 1561 O O . MET A 1 205 ? -9.104 1.728 16.503 1.00 91.44 205 MET A O 1
ATOM 1565 N N . GLU A 1 206 ? -8.557 2.656 18.472 1.00 92.88 206 GLU A N 1
ATOM 1566 C CA . GLU A 1 206 ? -9.436 3.813 18.341 1.00 92.88 206 GLU A CA 1
ATOM 1567 C C . GLU A 1 206 ? -9.005 4.707 17.170 1.00 92.88 206 GLU A C 1
ATOM 1569 O O . GLU A 1 206 ? -9.821 5.023 16.301 1.00 92.88 206 GLU A O 1
ATOM 1574 N N . ILE A 1 207 ? -7.706 5.012 17.055 1.00 94.38 207 ILE A N 1
ATOM 1575 C CA . ILE A 1 207 ? -7.165 5.769 15.914 1.00 94.38 207 ILE A CA 1
ATOM 1576 C C . ILE A 1 207 ? -7.435 5.033 14.595 1.00 94.38 207 ILE A C 1
ATOM 1578 O O . ILE A 1 207 ? -7.910 5.638 13.632 1.00 94.38 207 ILE A O 1
ATOM 1582 N N . LEU A 1 208 ? -7.166 3.725 14.538 1.00 94.69 208 LEU A N 1
ATOM 1583 C CA . LEU A 1 208 ? -7.421 2.912 13.343 1.00 94.69 208 LEU A CA 1
ATOM 1584 C C . LEU A 1 208 ? -8.904 2.892 12.963 1.00 94.69 208 LEU A C 1
ATOM 1586 O O . LEU A 1 208 ? -9.231 2.926 11.777 1.00 94.69 208 LEU A O 1
ATOM 1590 N N . THR A 1 209 ? -9.795 2.876 13.953 1.00 93.75 209 THR A N 1
ATOM 1591 C CA . THR A 1 209 ? -11.245 2.940 13.743 1.00 93.75 209 THR A CA 1
ATOM 1592 C C . THR A 1 209 ? -11.656 4.290 13.163 1.00 93.75 209 THR A C 1
ATOM 1594 O O . THR A 1 209 ? -12.446 4.337 12.221 1.00 93.75 209 THR A O 1
ATOM 1597 N N . GLU A 1 210 ? -11.081 5.389 13.651 1.00 94.44 210 GLU A N 1
ATOM 1598 C CA . GLU A 1 210 ? -11.305 6.724 13.084 1.00 94.44 210 GLU A CA 1
ATOM 1599 C C . GLU A 1 210 ? -10.776 6.844 11.647 1.00 94.44 210 GLU A C 1
ATOM 1601 O O . GLU A 1 210 ? -11.450 7.415 10.789 1.00 94.44 210 GLU A O 1
ATOM 1606 N N . ILE A 1 211 ? -9.620 6.248 11.335 1.00 95.00 211 ILE A N 1
ATOM 1607 C CA . ILE A 1 211 ? -9.110 6.180 9.953 1.00 95.00 211 ILE A CA 1
ATOM 1608 C C . ILE A 1 211 ? -10.039 5.332 9.074 1.00 95.00 211 ILE A C 1
ATOM 1610 O O . ILE A 1 211 ? -10.314 5.710 7.932 1.00 95.00 211 ILE A O 1
ATOM 1614 N N . ALA A 1 212 ? -10.554 4.217 9.600 1.00 94.25 212 ALA A N 1
ATOM 1615 C CA . ALA A 1 212 ? -11.443 3.307 8.880 1.00 94.25 212 ALA A CA 1
ATOM 1616 C C . ALA A 1 212 ? -12.763 3.965 8.445 1.00 94.25 212 ALA A C 1
ATOM 1618 O O . ALA A 1 212 ? -13.326 3.583 7.419 1.00 94.25 212 ALA A O 1
ATOM 1619 N N . LYS A 1 213 ? -13.227 4.990 9.176 1.00 93.44 213 LYS A N 1
ATOM 1620 C CA . LYS A 1 213 ? -14.382 5.820 8.783 1.00 93.44 213 LYS A CA 1
ATOM 1621 C C . LYS A 1 213 ? -14.115 6.657 7.526 1.00 93.44 213 LYS A C 1
ATOM 1623 O O . LYS A 1 213 ? -15.057 7.022 6.832 1.00 93.44 213 LYS A O 1
ATOM 1628 N N . LEU A 1 214 ? -12.851 6.977 7.243 1.00 93.31 214 LEU A N 1
ATOM 1629 C CA . LEU A 1 214 ? -12.439 7.831 6.122 1.00 93.31 214 LEU A CA 1
ATOM 1630 C C . LEU A 1 214 ? -11.967 7.017 4.913 1.00 93.31 214 LEU A C 1
ATOM 1632 O O . LEU A 1 214 ? -12.081 7.453 3.769 1.00 93.31 214 LEU A O 1
ATOM 1636 N N . SER A 1 215 ? -11.388 5.846 5.161 1.00 93.69 215 SER A N 1
ATOM 1637 C CA . SER A 1 215 ? -10.731 5.027 4.145 1.00 93.69 215 SER A CA 1
ATOM 1638 C C . SER A 1 215 ? -10.530 3.600 4.630 1.00 93.69 215 SER A C 1
ATOM 1640 O O . SER A 1 215 ? -10.385 3.371 5.823 1.00 93.69 215 SER A O 1
ATOM 1642 N N . GLN A 1 216 ? -10.435 2.640 3.713 1.00 95.75 216 GLN A N 1
ATOM 1643 C CA . GLN A 1 216 ? -10.099 1.263 4.070 1.00 95.75 216 GLN A CA 1
ATOM 1644 C C . GLN A 1 216 ? -8.727 1.169 4.756 1.00 95.75 216 GLN A C 1
ATOM 1646 O O . GLN A 1 216 ? -7.762 1.789 4.308 1.00 95.75 216 GLN A O 1
ATOM 1651 N N . VAL A 1 217 ? -8.640 0.328 5.787 1.00 96.56 217 VAL A N 1
ATOM 1652 C CA . VAL A 1 217 ? -7.388 -0.021 6.470 1.00 96.56 217 VAL A CA 1
ATOM 1653 C C . VAL A 1 217 ? -7.134 -1.516 6.295 1.00 96.56 217 VAL A C 1
ATOM 1655 O O . VAL A 1 217 ? -8.043 -2.322 6.498 1.00 96.56 217 VAL A O 1
ATOM 1658 N N . ILE A 1 218 ? -5.915 -1.899 5.921 1.00 97.19 218 ILE A N 1
ATOM 1659 C CA . ILE A 1 218 ? -5.483 -3.294 5.787 1.00 97.19 218 ILE A CA 1
ATOM 1660 C C . ILE A 1 218 ? -4.204 -3.485 6.603 1.00 97.19 218 ILE A C 1
ATOM 1662 O O . ILE A 1 218 ? -3.154 -2.928 6.286 1.00 97.19 218 ILE A O 1
ATOM 1666 N N . LEU A 1 219 ? -4.307 -4.280 7.663 1.00 95.19 219 LEU A N 1
ATOM 1667 C CA . LEU A 1 219 ? -3.238 -4.541 8.622 1.00 95.19 219 LEU A CA 1
ATOM 1668 C C . LEU A 1 219 ? -2.637 -5.919 8.369 1.00 95.19 219 LEU A C 1
ATOM 1670 O O . LEU A 1 219 ? -3.376 -6.894 8.251 1.00 95.19 219 LEU A O 1
ATOM 1674 N N . PHE A 1 220 ? -1.313 -6.025 8.363 1.00 94.19 220 PHE A N 1
ATOM 1675 C CA . PHE A 1 220 ? -0.607 -7.302 8.291 1.00 94.19 220 PHE A CA 1
ATOM 1676 C C . PHE A 1 220 ? 0.095 -7.560 9.621 1.00 94.19 220 PHE A C 1
ATOM 1678 O O . PHE A 1 220 ? 1.058 -6.878 9.955 1.00 94.19 220 PHE A O 1
ATOM 1685 N N . SER A 1 221 ? -0.365 -8.553 10.385 1.00 91.50 221 SER A N 1
ATOM 1686 C CA . SER A 1 221 ? 0.163 -8.826 11.729 1.00 91.50 221 SER A CA 1
ATOM 1687 C C . SER A 1 221 ? 0.419 -10.311 11.980 1.00 91.50 221 SER A C 1
ATOM 1689 O O . SER A 1 221 ? -0.177 -11.196 11.364 1.00 91.50 221 SER A O 1
ATOM 1691 N N . HIS A 1 222 ? 1.333 -10.605 12.900 1.00 89.50 222 HIS A N 1
ATOM 1692 C CA . HIS A 1 222 ? 1.553 -11.955 13.421 1.00 89.50 222 HIS A CA 1
ATOM 1693 C C . HIS A 1 222 ? 0.849 -12.192 14.771 1.00 89.50 222 HIS A C 1
ATOM 1695 O O . HIS A 1 222 ? 0.710 -13.342 15.186 1.00 89.50 222 HIS A O 1
ATOM 1701 N N . GLN A 1 223 ? 0.369 -11.138 15.440 1.00 86.31 223 GLN A N 1
ATOM 1702 C CA . GLN A 1 223 ? -0.192 -11.190 16.795 1.00 86.31 223 GLN A CA 1
ATOM 1703 C C . GLN A 1 223 ? -1.690 -11.518 16.782 1.00 86.31 223 GLN A C 1
ATOM 1705 O O . GLN A 1 223 ? -2.540 -10.682 17.076 1.00 86.31 223 GLN A O 1
ATOM 1710 N N . LYS A 1 224 ? -2.019 -12.761 16.429 1.00 82.56 224 LYS A N 1
ATOM 1711 C CA . LYS A 1 224 ? -3.405 -13.245 16.311 1.00 82.56 224 LYS A CA 1
ATOM 1712 C C . LYS A 1 224 ? -4.255 -13.022 17.568 1.00 82.56 224 LYS A C 1
ATOM 1714 O O . LYS A 1 224 ? -5.449 -12.778 17.433 1.00 82.56 224 LYS A O 1
ATOM 1719 N N . ASP A 1 225 ? -3.635 -13.098 18.742 1.00 82.62 225 ASP A N 1
ATOM 1720 C CA . ASP A 1 225 ? -4.327 -13.120 20.036 1.00 82.62 225 ASP A CA 1
ATOM 1721 C C . ASP A 1 225 ? -4.670 -11.723 20.568 1.00 82.62 225 ASP A C 1
ATOM 1723 O O . ASP A 1 225 ? -5.528 -11.586 21.432 1.00 82.62 225 ASP A O 1
ATOM 1727 N N . LEU A 1 226 ? -4.013 -10.681 20.050 1.00 80.94 226 LEU A N 1
ATOM 1728 C CA . LEU A 1 226 ? -4.220 -9.292 20.481 1.00 80.94 226 LEU A CA 1
ATOM 1729 C C . LEU A 1 226 ? -5.209 -8.534 19.587 1.00 80.94 226 LEU A C 1
ATOM 1731 O O . LEU A 1 226 ? -5.518 -7.375 19.853 1.00 80.94 226 LEU A O 1
ATOM 1735 N N . LEU A 1 227 ? -5.672 -9.159 18.502 1.00 80.81 227 LEU A N 1
ATOM 1736 C CA . LEU A 1 227 ? -6.501 -8.514 17.489 1.00 80.81 227 LEU A CA 1
ATOM 1737 C C . LEU A 1 227 ? -7.992 -8.789 17.745 1.00 80.81 227 LEU A C 1
ATOM 1739 O O . LEU A 1 227 ? -8.354 -9.919 18.083 1.00 80.81 227 LEU A O 1
ATOM 1743 N N . PRO A 1 228 ? -8.882 -7.801 17.540 1.00 78.94 228 PRO A N 1
ATOM 1744 C CA . PRO A 1 228 ? -10.313 -7.987 17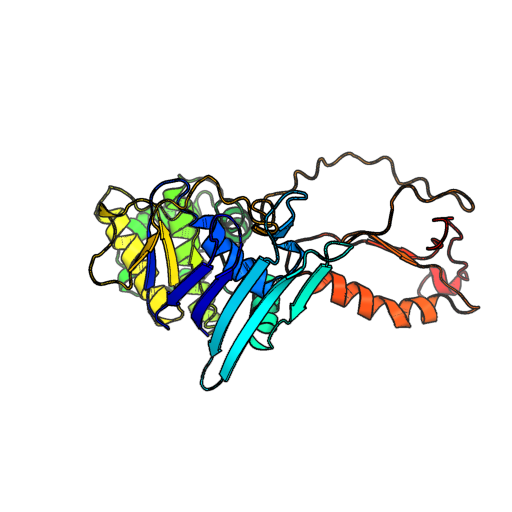.769 1.00 78.94 228 PRO A CA 1
ATOM 1745 C C . PRO A 1 228 ? -10.921 -9.065 16.863 1.00 78.94 228 PRO A C 1
ATOM 1747 O O . PRO A 1 228 ? -10.646 -9.116 15.663 1.00 78.94 228 PRO A O 1
ATOM 1750 N N . GLN A 1 229 ? -11.811 -9.893 17.417 1.00 71.88 229 GLN A N 1
ATOM 1751 C CA . GLN A 1 229 ? -12.431 -11.009 16.686 1.00 71.88 229 GLN A CA 1
ATOM 1752 C C . GLN A 1 229 ? -13.504 -10.579 15.669 1.00 71.88 229 GLN A C 1
ATOM 1754 O O . GLN A 1 229 ? -13.769 -11.311 14.723 1.00 71.88 229 GLN A O 1
ATOM 1759 N N . GLN A 1 230 ? -14.118 -9.403 15.836 1.00 74.94 230 GLN A N 1
ATOM 1760 C CA . GLN A 1 230 ? -15.252 -8.939 15.015 1.00 74.94 230 GLN A CA 1
ATOM 1761 C C . GLN A 1 230 ? -14.838 -8.172 13.742 1.00 74.94 230 GLN A C 1
ATOM 1763 O O . GLN A 1 230 ? -15.661 -7.510 13.111 1.00 74.94 230 GLN A O 1
ATOM 1768 N N . ILE A 1 231 ? -13.560 -8.223 13.365 1.00 82.88 231 ILE A N 1
ATOM 1769 C CA . ILE A 1 231 ? -13.013 -7.519 12.199 1.00 82.88 231 ILE A CA 1
ATOM 1770 C C . ILE A 1 231 ? -12.805 -8.518 11.055 1.00 82.88 231 ILE A C 1
ATOM 1772 O O . ILE A 1 231 ? -12.504 -9.684 11.302 1.00 82.88 231 ILE A O 1
ATOM 1776 N N . ASN A 1 232 ? -12.948 -8.074 9.797 1.00 87.62 232 ASN A N 1
ATOM 1777 C CA . ASN A 1 232 ? -12.692 -8.936 8.643 1.00 87.62 232 ASN A CA 1
ATOM 1778 C C . ASN A 1 232 ? -11.260 -9.484 8.706 1.00 87.62 232 ASN A C 1
ATOM 1780 O O . ASN A 1 232 ? -10.295 -8.718 8.606 1.00 87.62 232 ASN A O 1
ATOM 1784 N N . ARG A 1 233 ? -11.128 -10.800 8.880 1.00 90.50 233 ARG A N 1
ATOM 1785 C CA . ARG A 1 233 ? -9.852 -11.467 9.124 1.00 90.50 233 ARG A CA 1
ATOM 1786 C C . ARG A 1 233 ? -9.534 -12.440 8.001 1.00 90.50 233 ARG A C 1
ATOM 1788 O O . ARG A 1 233 ? -10.310 -13.338 7.701 1.00 90.50 233 ARG A O 1
ATOM 1795 N N . ILE A 1 234 ? -8.349 -12.277 7.430 1.00 93.25 234 ILE A N 1
ATOM 1796 C CA . ILE A 1 234 ? -7.780 -13.155 6.414 1.00 93.25 234 ILE A CA 1
ATOM 1797 C C . ILE A 1 234 ? -6.636 -13.910 7.081 1.00 93.25 234 ILE A C 1
ATOM 1799 O O . ILE A 1 234 ? -5.657 -13.311 7.533 1.00 93.25 234 ILE A O 1
ATOM 1803 N N . GLU A 1 235 ? -6.762 -15.226 7.192 1.00 92.38 235 GLU A N 1
ATOM 1804 C CA . GLU A 1 235 ? -5.725 -16.064 7.780 1.00 92.38 235 GLU A CA 1
ATOM 1805 C C . GLU A 1 235 ? -4.830 -16.659 6.696 1.00 92.38 235 GLU A C 1
ATOM 1807 O O . GLU A 1 235 ? -5.284 -17.344 5.784 1.00 92.38 235 GLU A O 1
ATOM 1812 N N . LEU A 1 236 ? -3.533 -16.383 6.806 1.00 91.62 236 LEU A N 1
ATOM 1813 C CA . LEU A 1 236 ? -2.502 -16.982 5.983 1.00 91.62 236 LEU A CA 1
ATOM 1814 C C . LEU A 1 236 ? -1.911 -18.181 6.713 1.00 91.62 236 LEU A C 1
ATOM 1816 O O . LEU A 1 236 ? -1.319 -18.060 7.795 1.00 91.62 236 LEU A O 1
ATOM 1820 N N . PHE A 1 237 ? -2.029 -19.333 6.071 1.00 84.12 237 PHE A N 1
ATOM 1821 C CA . PHE A 1 237 ? -1.344 -20.549 6.475 1.00 84.12 237 PHE A CA 1
ATOM 1822 C C . PHE A 1 237 ? 0.094 -20.528 5.969 1.00 84.12 237 PHE A C 1
ATOM 1824 O O . PHE A 1 237 ? 0.433 -19.761 5.065 1.00 84.12 237 PHE A O 1
ATOM 1831 N N . ARG A 1 238 ? 0.974 -21.321 6.594 1.00 76.25 238 ARG A N 1
ATOM 1832 C CA . ARG A 1 238 ? 2.348 -21.428 6.098 1.00 76.25 238 ARG A CA 1
ATOM 1833 C C . ARG A 1 238 ? 2.300 -22.024 4.688 1.00 76.25 238 ARG A C 1
ATOM 1835 O O . ARG A 1 238 ? 1.785 -23.130 4.545 1.00 76.25 238 ARG A O 1
ATOM 1842 N N . PRO A 1 239 ? 2.794 -21.294 3.681 1.00 70.12 239 PRO A N 1
ATOM 1843 C CA . PRO A 1 239 ? 2.853 -21.797 2.324 1.00 70.12 239 PRO A CA 1
ATOM 1844 C C . PRO A 1 239 ? 3.872 -22.931 2.236 1.00 70.12 239 PRO A C 1
ATOM 1846 O O . PRO A 1 239 ? 4.800 -23.010 3.046 1.00 70.12 239 PRO A O 1
ATOM 1849 N N . ASP A 1 240 ? 3.696 -23.790 1.239 1.00 67.44 240 ASP A N 1
ATOM 1850 C CA . ASP A 1 240 ? 4.620 -24.882 0.980 1.00 67.44 240 ASP A CA 1
ATOM 1851 C C . ASP A 1 240 ? 5.996 -24.317 0.579 1.00 67.44 240 ASP A C 1
ATOM 1853 O O . ASP A 1 240 ? 6.134 -23.594 -0.412 1.00 67.44 240 ASP A O 1
ATOM 1857 N N . HIS A 1 241 ? 7.027 -24.610 1.377 1.00 64.62 241 HIS A N 1
ATOM 1858 C CA . HIS A 1 241 ? 8.371 -24.037 1.227 1.00 64.62 241 HIS A CA 1
ATOM 1859 C C . HIS A 1 241 ? 9.078 -24.465 -0.069 1.00 64.62 241 HIS A C 1
ATOM 1861 O O . HIS A 1 241 ? 10.130 -23.917 -0.408 1.00 64.62 241 HIS A O 1
ATOM 1867 N N . HIS A 1 242 ? 8.509 -25.427 -0.796 1.00 65.56 242 HIS A N 1
ATOM 1868 C CA . HIS A 1 242 ? 9.025 -25.895 -2.077 1.00 65.56 242 HIS A CA 1
ATOM 1869 C C . HIS A 1 242 ? 8.696 -24.964 -3.251 1.00 65.56 242 HIS A C 1
ATOM 1871 O O . HIS A 1 242 ? 9.360 -25.038 -4.286 1.00 65.56 242 HIS A O 1
ATOM 1877 N N . ILE A 1 243 ? 7.728 -24.052 -3.103 1.00 71.12 243 ILE A N 1
ATOM 1878 C CA . ILE A 1 243 ? 7.356 -23.132 -4.180 1.00 71.12 243 ILE A CA 1
ATOM 1879 C C . ILE A 1 243 ? 8.320 -21.944 -4.194 1.00 71.12 243 ILE A C 1
ATOM 1881 O O . ILE A 1 243 ? 8.299 -21.076 -3.319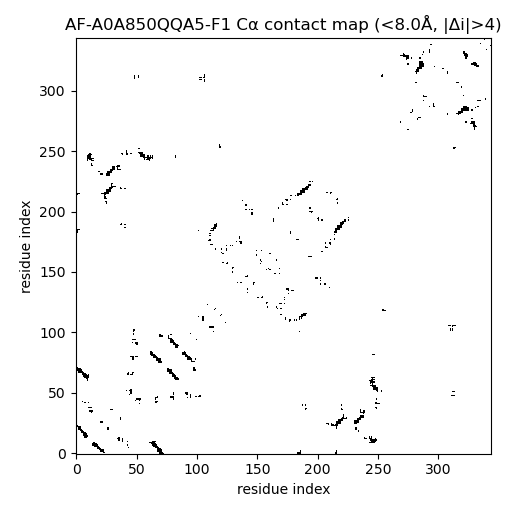 1.00 71.12 243 ILE A O 1
ATOM 1885 N N . ARG A 1 244 ? 9.158 -21.882 -5.231 1.00 85.62 244 ARG A N 1
ATOM 1886 C CA . ARG A 1 244 ? 9.950 -20.696 -5.572 1.00 85.62 244 ARG A CA 1
ATOM 1887 C C . ARG A 1 244 ? 9.355 -20.056 -6.808 1.00 85.62 244 ARG A C 1
ATOM 1889 O O . ARG A 1 244 ? 9.631 -20.495 -7.912 1.00 85.62 244 ARG A O 1
ATOM 1896 N N . SER A 1 245 ? 8.530 -19.042 -6.619 1.00 92.12 245 SER A N 1
ATOM 1897 C CA . SER A 1 245 ? 7.913 -18.285 -7.708 1.00 92.12 245 SER A CA 1
ATOM 1898 C C . SER A 1 245 ? 8.923 -17.467 -8.520 1.00 92.12 245 SER A C 1
ATOM 1900 O O . SER A 1 245 ? 9.904 -16.975 -7.963 1.00 92.12 245 SER A O 1
ATOM 1902 N N . LEU A 1 246 ? 8.658 -17.277 -9.818 1.00 93.75 246 LEU A N 1
ATOM 1903 C CA . LEU A 1 246 ? 9.460 -16.446 -10.732 1.00 93.75 246 LEU A CA 1
ATOM 1904 C C . LEU A 1 246 ? 9.494 -14.979 -10.296 1.00 93.75 246 LEU A C 1
ATOM 1906 O O . LEU A 1 246 ? 10.535 -14.334 -10.394 1.00 93.75 246 LEU A O 1
ATOM 1910 N N . ALA A 1 247 ? 8.386 -14.457 -9.776 1.00 94.19 247 ALA A N 1
ATOM 1911 C CA . ALA A 1 247 ? 8.311 -13.110 -9.233 1.00 94.19 247 ALA A CA 1
ATOM 1912 C C . ALA A 1 247 ? 7.934 -13.114 -7.751 1.00 94.19 247 ALA A C 1
ATOM 1914 O O . ALA A 1 247 ? 7.176 -13.957 -7.275 1.00 94.19 247 ALA A O 1
ATOM 1915 N N . GLY A 1 248 ? 8.430 -12.119 -7.024 1.00 93.31 248 GLY A N 1
ATOM 1916 C CA . GLY A 1 248 ? 7.987 -11.803 -5.671 1.00 93.31 248 GLY A CA 1
ATOM 1917 C C . GLY A 1 248 ? 8.216 -10.332 -5.365 1.00 93.31 248 GLY A C 1
ATOM 1918 O O . GLY A 1 248 ? 8.913 -9.635 -6.103 1.00 93.31 248 GLY A O 1
ATOM 1919 N N . TYR A 1 249 ? 7.641 -9.847 -4.272 1.00 93.25 249 TYR A N 1
ATOM 1920 C CA . TYR A 1 249 ? 7.792 -8.457 -3.863 1.00 93.25 249 TYR A CA 1
ATOM 1921 C C . TYR A 1 249 ? 9.247 -8.107 -3.529 1.00 93.25 249 TYR A C 1
ATOM 1923 O O . TYR A 1 249 ? 9.938 -8.852 -2.827 1.00 93.25 249 TYR A O 1
ATOM 1931 N N . ASN A 1 250 ? 9.694 -6.948 -4.012 1.00 88.81 250 ASN A N 1
ATOM 1932 C CA . ASN A 1 250 ? 10.989 -6.374 -3.683 1.00 88.81 250 ASN A CA 1
ATOM 1933 C C . ASN A 1 250 ? 10.909 -5.582 -2.368 1.00 88.81 250 ASN A C 1
ATOM 1935 O O . ASN A 1 250 ? 10.534 -4.412 -2.356 1.00 88.81 250 ASN A O 1
ATOM 1939 N N . TYR A 1 251 ? 11.338 -6.191 -1.265 1.00 77.94 251 TYR A N 1
ATOM 1940 C CA . TYR A 1 251 ? 11.354 -5.565 0.064 1.00 77.94 251 TYR A CA 1
ATOM 1941 C C . TYR A 1 251 ? 12.187 -4.277 0.146 1.00 77.94 251 TYR A C 1
ATOM 1943 O O . TYR A 1 251 ? 11.939 -3.438 1.006 1.00 77.94 251 TYR A O 1
ATOM 1951 N N . GLN A 1 252 ? 13.151 -4.092 -0.760 1.00 76.12 252 GLN A N 1
ATOM 1952 C CA . GLN A 1 252 ? 14.028 -2.919 -0.776 1.00 76.12 252 GLN A CA 1
ATOM 1953 C C . GLN A 1 252 ? 13.400 -1.709 -1.479 1.00 76.12 252 GLN A C 1
ATOM 1955 O O . GLN A 1 252 ? 14.061 -0.681 -1.632 1.00 76.12 252 GLN A O 1
ATOM 1960 N N . LEU A 1 253 ? 12.142 -1.813 -1.923 1.00 74.75 253 LEU A N 1
ATOM 1961 C CA . LEU A 1 253 ? 11.449 -0.763 -2.669 1.00 74.75 253 LEU A CA 1
ATOM 1962 C C . LEU A 1 253 ? 11.452 0.586 -1.938 1.00 74.75 253 LEU A C 1
ATOM 1964 O O . LEU A 1 253 ? 11.717 1.622 -2.546 1.00 74.75 253 LEU A O 1
ATOM 1968 N N . PHE A 1 254 ? 11.174 0.556 -0.633 1.00 70.12 254 PHE A N 1
ATOM 1969 C CA . PHE A 1 254 ? 11.073 1.748 0.216 1.00 70.12 254 PHE A CA 1
ATOM 1970 C C . PHE A 1 254 ? 12.245 1.915 1.178 1.00 70.12 254 PHE A C 1
ATOM 1972 O O . PHE A 1 254 ? 12.327 2.942 1.858 1.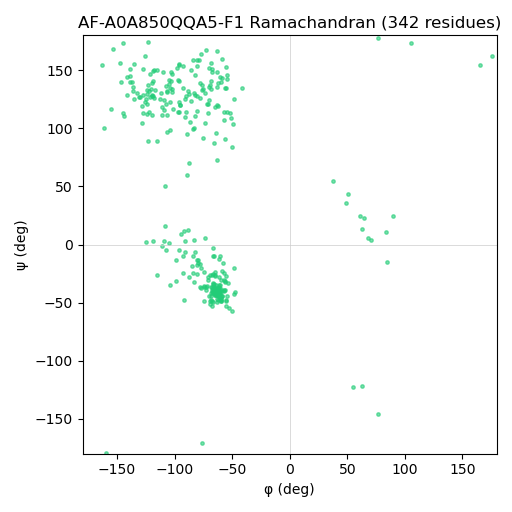00 70.12 254 PHE A O 1
ATOM 1979 N N . SER A 1 255 ? 13.159 0.943 1.225 1.00 64.50 255 SER A N 1
ATOM 1980 C CA . SER A 1 255 ? 14.335 1.045 2.073 1.00 64.50 255 SER A CA 1
ATOM 1981 C C . SER A 1 255 ? 15.163 2.262 1.671 1.00 64.50 255 SER A C 1
ATOM 1983 O O . SER A 1 255 ? 15.277 2.590 0.479 1.00 64.50 255 SER A O 1
ATOM 1985 N N . PRO A 1 256 ? 15.790 2.953 2.636 1.00 53.12 256 PRO A N 1
ATOM 1986 C CA . PRO A 1 256 ? 16.826 3.901 2.320 1.00 53.12 256 PRO A CA 1
ATOM 1987 C C . PRO A 1 256 ? 17.891 3.155 1.539 1.00 53.12 256 PRO A C 1
ATOM 1989 O O . PRO A 1 256 ? 18.653 2.370 2.095 1.00 53.12 256 PRO A O 1
ATOM 1992 N N . ARG A 1 257 ? 17.981 3.412 0.231 1.00 49.56 257 ARG A N 1
ATOM 1993 C CA . ARG A 1 257 ? 19.258 3.206 -0.433 1.00 49.56 257 ARG A CA 1
ATOM 1994 C C . ARG A 1 257 ? 20.221 4.044 0.384 1.00 49.56 257 ARG A C 1
ATOM 1996 O O . ARG A 1 257 ? 20.046 5.264 0.451 1.00 49.56 257 ARG A O 1
ATOM 2003 N N . ASN A 1 258 ? 21.159 3.386 1.062 1.00 37.50 258 ASN A N 1
ATOM 2004 C CA . ASN A 1 258 ? 22.348 4.039 1.562 1.00 37.50 258 ASN A CA 1
ATOM 2005 C C . ASN A 1 258 ? 22.970 4.670 0.326 1.00 37.50 258 ASN A C 1
ATOM 2007 O O . ASN A 1 258 ? 23.718 4.041 -0.419 1.00 37.50 258 ASN A O 1
ATOM 2011 N N . ILE A 1 259 ? 22.591 5.918 0.068 1.00 40.41 259 ILE A N 1
ATOM 2012 C CA . ILE A 1 259 ? 23.395 6.818 -0.714 1.00 40.41 259 ILE A CA 1
ATOM 2013 C C . ILE A 1 259 ? 24.587 6.977 0.203 1.00 40.41 259 ILE A C 1
ATOM 2015 O O . ILE A 1 259 ? 24.623 7.864 1.057 1.00 40.41 259 ILE A O 1
ATOM 2019 N N . VAL A 1 260 ? 25.550 6.066 0.061 1.00 32.12 260 VAL A N 1
ATOM 2020 C CA . VAL A 1 260 ? 26.928 6.428 0.289 1.00 32.12 260 VAL A CA 1
ATOM 2021 C C . VAL A 1 260 ? 27.037 7.696 -0.536 1.00 32.12 260 VAL A C 1
ATOM 2023 O O . VAL A 1 260 ? 27.003 7.666 -1.766 1.00 32.12 260 VAL A O 1
ATOM 2026 N N . ARG A 1 261 ? 27.030 8.845 0.143 1.00 36.09 261 ARG A N 1
ATOM 2027 C CA . ARG A 1 261 ? 27.620 10.053 -0.397 1.00 36.09 261 ARG A CA 1
ATOM 2028 C C . ARG A 1 261 ? 29.089 9.687 -0.525 1.00 36.09 261 ARG A C 1
ATOM 2030 O O . ARG A 1 261 ? 29.922 10.140 0.250 1.00 36.09 261 ARG A O 1
ATOM 2037 N N . THR A 1 262 ? 29.422 8.842 -1.499 1.00 33.62 262 THR A N 1
ATOM 2038 C CA . THR A 1 262 ? 30.677 9.007 -2.180 1.00 33.62 262 THR A CA 1
ATOM 2039 C C . THR A 1 262 ? 30.593 10.465 -2.573 1.00 33.62 262 THR A C 1
ATOM 2041 O O . THR A 1 262 ? 29.689 10.865 -3.313 1.00 33.62 262 THR A O 1
ATOM 2044 N N . ARG A 1 263 ? 31.458 11.290 -1.983 1.00 39.12 263 ARG A N 1
ATOM 2045 C CA . ARG A 1 263 ? 32.020 12.403 -2.729 1.00 39.12 263 ARG A CA 1
ATOM 2046 C C . ARG A 1 263 ? 32.515 11.750 -4.015 1.00 39.12 263 ARG A C 1
ATOM 2048 O O . ARG A 1 263 ? 33.619 11.232 -4.051 1.00 39.12 263 ARG A O 1
ATOM 2055 N N . SER A 1 264 ? 31.622 11.575 -4.986 1.00 46.28 264 SER A N 1
ATOM 2056 C CA . SER A 1 264 ? 32.016 11.181 -6.314 1.00 46.28 264 SER A CA 1
ATOM 2057 C C . SER A 1 264 ? 32.877 12.347 -6.722 1.00 46.28 264 SER A C 1
ATOM 2059 O O . SER A 1 264 ? 32.389 13.486 -6.700 1.00 46.28 264 SER A O 1
ATOM 2061 N N . ASP A 1 265 ? 34.146 12.080 -7.004 1.00 49.09 265 ASP A N 1
ATOM 2062 C CA . ASP A 1 265 ? 34.949 13.043 -7.733 1.00 49.09 265 ASP A CA 1
ATOM 2063 C C . ASP A 1 265 ? 34.071 13.628 -8.845 1.00 49.09 265 ASP A C 1
ATOM 2065 O O . ASP A 1 265 ? 33.303 12.875 -9.466 1.00 49.09 265 ASP A O 1
ATOM 2069 N N . PRO A 1 266 ? 34.080 14.958 -9.035 1.00 57.31 266 PRO A N 1
ATOM 2070 C CA . PRO A 1 266 ? 33.254 15.584 -10.053 1.00 57.31 266 PRO A CA 1
ATOM 2071 C C . PRO A 1 266 ? 33.445 14.814 -11.356 1.00 57.31 266 PRO A C 1
ATOM 2073 O O . PRO A 1 266 ? 34.582 14.580 -11.773 1.00 57.31 266 PRO A O 1
ATOM 2076 N N . LEU A 1 267 ? 32.334 14.354 -11.944 1.00 67.50 267 LEU A N 1
ATOM 2077 C CA . LEU A 1 267 ? 32.352 13.598 -13.191 1.00 67.50 267 LEU A CA 1
ATOM 2078 C C . LEU A 1 267 ? 33.180 14.383 -14.206 1.00 67.50 267 LEU A C 1
ATOM 2080 O O . LEU A 1 267 ? 32.766 15.444 -14.671 1.00 67.50 267 LEU A O 1
ATOM 2084 N N . LYS A 1 268 ? 34.372 13.876 -14.531 1.00 73.12 268 LYS A N 1
ATOM 2085 C CA . LYS A 1 268 ? 35.213 14.465 -15.569 1.00 73.12 268 LYS A CA 1
ATOM 2086 C C . LYS A 1 268 ? 34.611 14.096 -16.918 1.00 73.12 268 LYS A C 1
ATOM 2088 O O . LYS A 1 268 ? 34.887 13.031 -17.466 1.00 73.12 268 LYS A O 1
ATOM 2093 N N . LEU A 1 269 ? 33.749 14.970 -17.425 1.00 82.19 269 LEU A N 1
ATOM 2094 C CA . LEU A 1 269 ? 33.136 14.834 -18.740 1.00 82.19 269 LEU A CA 1
ATOM 2095 C C . LEU A 1 269 ? 34.107 15.369 -19.794 1.00 82.19 269 LEU A C 1
ATOM 2097 O O . LEU A 1 269 ? 34.241 16.575 -19.978 1.00 82.19 269 LEU A O 1
ATOM 2101 N N . ILE A 1 270 ? 34.812 14.460 -20.465 1.00 87.50 270 ILE A N 1
ATOM 2102 C CA . ILE A 1 270 ? 35.759 14.795 -21.532 1.00 87.50 270 ILE A CA 1
ATOM 2103 C C . ILE A 1 270 ? 35.102 14.466 -22.872 1.00 87.50 270 ILE A C 1
ATOM 2105 O O . ILE A 1 270 ? 34.717 13.321 -23.114 1.00 87.50 270 ILE A O 1
ATOM 2109 N N . LYS A 1 271 ? 34.980 15.461 -23.757 1.00 89.38 271 LYS A N 1
ATOM 2110 C CA . LYS A 1 271 ? 34.428 15.261 -25.104 1.00 89.38 271 LYS A CA 1
ATOM 2111 C C . LYS A 1 271 ? 35.209 14.173 -25.848 1.00 89.38 271 LYS A C 1
ATOM 2113 O O . LYS A 1 271 ? 36.435 14.143 -25.836 1.00 89.38 271 LYS A O 1
ATOM 2118 N N . GLY A 1 272 ? 34.483 13.274 -26.499 1.00 87.69 272 GLY A N 1
ATOM 2119 C CA . GLY A 1 272 ? 35.012 12.127 -27.226 1.00 87.69 272 GLY A CA 1
ATOM 2120 C C . GLY A 1 272 ? 35.281 10.893 -26.364 1.00 87.69 272 GLY A C 1
ATOM 2121 O O . GLY A 1 272 ? 35.413 9.816 -26.947 1.00 87.69 272 GLY A O 1
ATOM 2122 N N . ALA A 1 273 ? 35.321 11.021 -25.032 1.00 91.31 273 ALA A N 1
ATOM 2123 C CA . ALA A 1 273 ? 35.465 9.893 -24.118 1.00 91.31 273 ALA A CA 1
ATOM 2124 C C . ALA A 1 273 ? 34.146 9.125 -23.955 1.00 91.31 273 ALA A C 1
ATOM 2126 O O . ALA A 1 273 ? 33.065 9.607 -24.299 1.00 91.31 273 ALA A O 1
ATOM 2127 N N . LYS A 1 274 ? 34.242 7.911 -23.413 1.00 90.25 274 LYS A N 1
ATOM 2128 C CA . LYS A 1 274 ? 33.085 7.074 -23.099 1.00 90.25 274 LYS A CA 1
ATOM 2129 C C . LYS A 1 274 ? 32.502 7.471 -21.744 1.00 90.25 274 LYS A C 1
ATOM 2131 O O . LYS A 1 274 ? 33.230 7.553 -20.757 1.00 90.25 274 LYS A O 1
ATOM 2136 N N . PHE A 1 275 ? 31.195 7.686 -21.691 1.00 89.06 275 PHE A N 1
ATOM 2137 C CA . PHE A 1 275 ? 30.466 7.974 -20.466 1.00 89.06 275 PHE A CA 1
ATOM 2138 C C . PHE A 1 275 ? 30.451 6.733 -19.552 1.00 89.06 275 PHE A C 1
ATOM 2140 O O . PHE A 1 275 ? 30.207 5.619 -20.034 1.00 89.06 275 PHE A O 1
ATOM 2147 N N . PRO A 1 276 ? 30.734 6.884 -18.243 1.00 82.38 276 PRO A N 1
ATOM 2148 C CA . PRO A 1 276 ? 30.999 5.746 -17.363 1.00 82.38 276 PRO A CA 1
ATOM 2149 C C . PRO A 1 276 ? 29.749 4.911 -17.057 1.00 82.38 276 PRO A C 1
ATOM 2151 O O . PRO A 1 276 ? 29.855 3.703 -16.845 1.00 82.38 276 PRO A O 1
ATOM 2154 N N . TYR A 1 277 ? 28.563 5.519 -17.074 1.00 83.56 277 TYR A N 1
ATOM 2155 C CA . TYR A 1 277 ? 27.316 4.842 -16.714 1.00 83.56 277 TYR A CA 1
ATOM 2156 C C . TYR A 1 277 ? 26.569 4.312 -17.938 1.00 83.56 277 TYR A C 1
ATOM 2158 O O . TYR A 1 277 ? 26.770 4.777 -19.056 1.00 83.56 277 TYR A O 1
ATOM 2166 N N . HIS A 1 278 ? 25.739 3.293 -17.726 1.00 81.88 278 HIS A N 1
ATOM 2167 C CA . HIS A 1 278 ? 24.773 2.803 -18.709 1.00 81.88 278 HIS A CA 1
ATOM 2168 C C . HIS A 1 278 ? 23.404 3.422 -18.446 1.00 81.88 278 HIS A C 1
ATOM 2170 O O . HIS A 1 278 ? 23.090 3.731 -17.290 1.00 81.88 278 HIS A O 1
ATOM 2176 N N . GLU A 1 279 ? 22.583 3.518 -19.493 1.00 80.62 279 GLU A N 1
ATOM 2177 C CA . GLU A 1 279 ? 21.171 3.840 -19.326 1.00 80.62 279 GLU A CA 1
ATOM 2178 C C . GLU A 1 279 ? 20.498 2.863 -18.373 1.00 80.62 279 GLU A C 1
ATOM 2180 O O . GLU A 1 279 ? 20.706 1.646 -18.409 1.00 80.62 279 GLU A O 1
ATOM 2185 N N . ASN A 1 280 ? 19.721 3.431 -17.466 1.00 79.38 280 ASN A N 1
ATOM 2186 C CA . ASN A 1 280 ? 18.925 2.699 -16.505 1.00 79.38 280 ASN A CA 1
ATOM 2187 C C . ASN A 1 280 ? 17.814 3.616 -15.983 1.00 79.38 280 ASN A C 1
ATOM 2189 O O . ASN A 1 280 ? 17.732 4.790 -16.317 1.00 79.38 280 ASN A O 1
ATOM 2193 N N . ARG A 1 281 ? 16.982 3.102 -15.079 1.00 71.06 281 ARG A N 1
ATOM 2194 C CA . ARG A 1 281 ? 15.826 3.832 -14.532 1.00 71.06 281 ARG A CA 1
ATOM 2195 C C . ARG A 1 281 ? 16.135 5.133 -13.788 1.00 71.06 281 ARG A C 1
ATOM 2197 O O . ARG A 1 281 ? 15.191 5.830 -13.439 1.00 71.06 281 ARG A O 1
ATOM 2204 N N . GLY A 1 282 ? 17.398 5.434 -13.490 1.00 76.12 282 GLY A N 1
ATOM 2205 C CA . GLY A 1 282 ? 17.835 6.700 -12.898 1.00 76.12 282 GLY A CA 1
ATOM 2206 C C . GLY A 1 282 ? 18.813 7.486 -13.775 1.00 76.12 282 GLY A C 1
ATOM 2207 O O . GLY A 1 282 ? 19.301 8.523 -13.333 1.00 76.12 282 GLY A O 1
ATOM 2208 N N . CYS A 1 283 ? 19.124 7.011 -14.982 1.00 84.69 283 CYS A N 1
ATOM 2209 C CA . CYS A 1 283 ? 20.079 7.633 -15.893 1.00 84.69 283 CYS A CA 1
ATOM 2210 C C . CYS A 1 283 ? 19.592 7.470 -17.332 1.00 84.69 283 CYS A C 1
ATOM 2212 O O . CYS A 1 283 ? 19.651 6.365 -17.865 1.00 84.69 283 CYS A O 1
ATOM 2214 N N . GLU A 1 284 ? 19.181 8.571 -17.948 1.00 90.50 284 GLU A N 1
ATOM 2215 C CA . GLU A 1 284 ? 18.854 8.648 -19.373 1.00 90.50 284 GLU A CA 1
ATOM 2216 C C . GLU A 1 284 ? 20.012 9.322 -20.116 1.00 90.50 284 GLU A C 1
ATOM 2218 O O . GLU A 1 284 ? 20.524 10.355 -19.657 1.00 90.50 284 GLU A O 1
ATOM 2223 N N . LEU A 1 285 ? 20.436 8.755 -21.244 1.00 92.31 285 LEU A N 1
ATOM 2224 C CA . LEU A 1 285 ? 21.420 9.363 -22.135 1.00 92.31 285 LEU A CA 1
ATOM 2225 C C . LEU A 1 285 ? 20.676 9.894 -23.362 1.00 92.31 285 LEU A C 1
ATOM 2227 O O . LEU A 1 285 ? 19.734 9.270 -23.841 1.00 92.31 285 LEU A O 1
ATOM 2231 N N . LYS A 1 286 ? 21.034 11.092 -23.831 1.00 92.19 286 LYS A N 1
ATOM 2232 C CA . LYS A 1 286 ? 20.503 11.598 -25.100 1.00 92.19 286 LYS A CA 1
ATOM 2233 C C . LYS A 1 286 ? 21.546 12.344 -25.898 1.00 92.19 286 LYS A C 1
ATOM 2235 O O . LYS A 1 286 ? 22.144 13.319 -25.430 1.00 92.19 286 LYS A O 1
ATOM 2240 N N . GLU A 1 287 ? 21.678 11.961 -27.162 1.00 92.69 287 GLU A N 1
ATOM 2241 C CA . GLU A 1 287 ? 22.363 12.767 -28.162 1.00 92.69 287 GLU A CA 1
ATOM 2242 C C . GLU A 1 287 ? 21.442 13.891 -28.631 1.00 92.69 287 GLU A C 1
ATOM 2244 O O . GLU A 1 287 ? 20.325 13.649 -29.091 1.00 92.69 287 GLU A O 1
ATOM 2249 N N . VAL A 1 288 ? 21.921 15.131 -28.558 1.00 90.00 288 VAL A N 1
ATOM 2250 C CA . VAL A 1 288 ? 21.194 16.267 -29.121 1.00 90.00 288 VAL A CA 1
ATOM 2251 C C . VAL A 1 288 ? 21.574 16.395 -30.592 1.00 90.00 288 VAL A C 1
ATOM 2253 O O . VAL A 1 288 ? 22.687 16.803 -30.920 1.00 90.00 288 VAL A O 1
ATOM 2256 N N . LYS A 1 289 ? 20.655 16.002 -31.476 1.00 81.31 289 LYS A N 1
ATOM 2257 C CA . LYS A 1 289 ? 20.833 16.039 -32.933 1.00 81.31 289 LYS A CA 1
ATOM 2258 C C . LYS A 1 289 ? 20.204 17.314 -33.508 1.00 81.31 289 LYS A C 1
ATOM 2260 O O . LYS A 1 289 ? 19.127 17.713 -33.082 1.00 81.31 289 LYS A O 1
ATOM 2265 N N . GLY A 1 290 ? 20.849 17.918 -34.507 1.00 76.69 290 GLY A N 1
ATOM 2266 C CA . GLY A 1 290 ? 20.344 19.102 -35.217 1.00 76.69 290 GLY A CA 1
ATOM 2267 C C . GLY A 1 290 ? 21.049 20.413 -34.854 1.00 76.69 290 GLY A C 1
ATOM 2268 O O . GLY A 1 290 ? 21.899 20.460 -33.971 1.00 76.69 290 GLY A O 1
ATOM 2269 N N . SER A 1 291 ? 20.709 21.483 -35.577 1.00 78.25 291 SER A N 1
ATOM 2270 C CA . SER A 1 291 ? 21.344 22.806 -35.455 1.00 78.25 291 SER A CA 1
ATOM 2271 C C . SER A 1 291 ? 20.780 23.683 -34.332 1.00 78.25 291 SER A C 1
ATOM 2273 O O . SER A 1 291 ? 21.369 24.717 -34.042 1.00 78.25 291 SER A O 1
ATOM 2275 N N . ASN A 1 292 ? 19.667 23.287 -33.698 1.00 85.19 292 ASN A N 1
ATOM 2276 C CA . ASN A 1 292 ? 19.050 24.005 -32.577 1.00 85.19 292 ASN A CA 1
ATOM 2277 C C . ASN A 1 292 ? 18.921 23.083 -31.347 1.00 85.19 292 ASN A C 1
ATOM 2279 O O . ASN A 1 292 ? 17.903 22.394 -31.170 1.00 85.19 292 ASN A O 1
ATOM 2283 N N . PRO A 1 293 ? 19.956 23.036 -30.493 1.00 86.25 293 PRO A N 1
ATOM 2284 C CA . PRO A 1 293 ? 19.981 22.138 -29.348 1.00 86.25 293 PRO A CA 1
ATOM 2285 C C . PRO A 1 293 ? 18.947 22.466 -28.274 1.00 86.25 293 PRO A C 1
ATOM 2287 O O . PRO A 1 293 ? 18.345 21.551 -27.714 1.00 86.25 293 PRO A O 1
ATOM 2290 N N . LEU A 1 294 ? 18.688 23.752 -28.015 1.00 85.62 294 LEU A N 1
ATOM 2291 C CA . LEU A 1 294 ? 17.714 24.173 -27.004 1.00 85.62 294 LEU A CA 1
ATOM 2292 C C . LEU A 1 294 ? 16.302 23.691 -27.332 1.00 85.62 294 LEU A C 1
ATOM 2294 O O . LEU A 1 294 ? 15.606 23.179 -26.456 1.00 85.62 294 LEU A O 1
ATOM 2298 N N . SER A 1 295 ? 15.878 23.827 -28.588 1.00 83.50 295 SER A N 1
ATOM 2299 C CA . SER A 1 295 ? 14.548 23.376 -29.016 1.00 83.50 295 SER A CA 1
ATOM 2300 C C . SER A 1 295 ? 14.425 21.856 -28.944 1.00 83.50 295 SER A C 1
ATOM 2302 O O . SER A 1 295 ? 13.399 21.341 -28.506 1.00 83.50 295 SER A O 1
ATOM 2304 N N . SER A 1 296 ? 15.496 21.142 -29.297 1.00 87.25 296 SER A N 1
ATOM 2305 C CA . SER A 1 296 ? 15.553 19.678 -29.226 1.00 87.25 296 SER A CA 1
ATOM 2306 C C . SER A 1 296 ? 15.445 19.167 -27.785 1.00 87.25 296 SER A C 1
ATOM 2308 O O . SER A 1 296 ? 14.725 18.207 -27.521 1.00 87.25 296 SER A O 1
ATOM 2310 N N . ILE A 1 297 ? 16.104 19.844 -26.838 1.00 88.50 297 ILE A N 1
ATOM 2311 C CA . ILE A 1 297 ? 15.989 19.544 -25.405 1.00 88.50 297 ILE A CA 1
ATOM 2312 C C . ILE A 1 297 ? 14.571 19.854 -24.909 1.00 88.50 297 ILE A C 1
ATOM 2314 O O . ILE A 1 297 ? 13.951 18.997 -24.283 1.00 88.50 297 ILE A O 1
ATOM 2318 N N . LYS A 1 298 ? 14.028 21.040 -25.218 1.00 86.88 298 LYS A N 1
ATOM 2319 C CA . LYS A 1 298 ? 12.672 21.451 -24.799 1.00 86.88 298 LYS A CA 1
ATOM 2320 C C . LYS A 1 298 ? 11.588 20.484 -25.274 1.00 86.88 298 LYS A C 1
ATOM 2322 O O . LYS A 1 298 ? 10.676 20.189 -24.515 1.00 86.88 298 LYS A O 1
ATOM 2327 N N . ALA A 1 299 ? 11.703 19.964 -26.494 1.00 85.50 299 ALA A N 1
ATOM 2328 C CA . ALA A 1 299 ? 10.724 19.032 -27.051 1.00 85.50 299 ALA A CA 1
ATOM 2329 C C . ALA A 1 299 ? 10.653 17.689 -26.300 1.00 85.50 299 ALA A C 1
ATOM 2331 O O . ALA A 1 299 ? 9.641 16.998 -26.375 1.00 85.50 299 ALA A O 1
ATOM 2332 N N . LEU A 1 300 ? 11.725 17.304 -25.604 1.00 87.19 300 LEU A N 1
ATOM 2333 C CA . LEU A 1 300 ? 11.873 15.979 -25.002 1.00 87.19 300 LEU A CA 1
ATOM 2334 C C . LEU A 1 300 ? 11.929 16.004 -23.472 1.00 87.19 300 LEU A C 1
ATOM 2336 O O . LEU A 1 300 ? 11.588 15.009 -22.832 1.00 87.19 300 LEU A O 1
ATOM 2340 N N . VAL A 1 301 ? 12.368 17.113 -22.872 1.00 87.56 301 VAL A N 1
ATOM 2341 C CA . VAL A 1 301 ? 12.606 17.209 -21.426 1.00 87.56 301 VAL A CA 1
ATOM 2342 C C . VAL A 1 301 ? 11.358 16.878 -20.615 1.00 87.56 301 VAL A C 1
ATOM 2344 O O . VAL A 1 301 ? 11.465 16.147 -19.632 1.00 87.56 301 VAL A O 1
ATOM 2347 N N . ASP A 1 302 ? 10.184 17.321 -21.066 1.00 85.62 302 ASP A N 1
ATOM 2348 C CA . ASP A 1 302 ? 8.921 17.079 -20.371 1.00 85.62 302 ASP A CA 1
ATOM 2349 C C . ASP A 1 302 ? 8.593 15.585 -20.314 1.00 85.62 302 ASP A C 1
ATOM 2351 O O . ASP A 1 302 ? 8.248 15.073 -19.253 1.00 85.62 302 ASP A O 1
ATOM 2355 N N . GLN A 1 303 ? 8.785 14.851 -21.415 1.00 84.19 303 GLN A N 1
ATOM 2356 C CA . GLN A 1 303 ? 8.523 13.411 -21.469 1.00 84.19 303 GLN A CA 1
ATOM 2357 C C . GLN A 1 303 ? 9.377 12.643 -20.450 1.00 84.19 303 GLN A C 1
ATOM 2359 O O . GLN A 1 303 ? 8.854 11.826 -19.688 1.00 84.19 303 GLN A O 1
ATOM 2364 N N . TYR A 1 304 ? 10.683 12.917 -20.407 1.00 82.94 304 TYR A N 1
ATOM 2365 C CA . TYR A 1 304 ? 11.594 12.230 -19.489 1.00 82.94 304 TYR A CA 1
ATOM 2366 C C . TYR A 1 304 ? 11.397 12.678 -18.040 1.00 82.94 304 TYR A C 1
ATOM 2368 O O . TYR A 1 304 ? 11.408 11.844 -17.133 1.00 82.94 304 TYR A O 1
ATOM 2376 N N . ALA A 1 305 ? 11.164 13.972 -17.802 1.00 81.81 305 ALA A N 1
ATOM 2377 C CA . ALA A 1 305 ? 10.873 14.489 -16.469 1.00 81.81 305 ALA A CA 1
ATOM 2378 C C . ALA A 1 305 ? 9.594 13.858 -15.900 1.00 81.81 305 ALA A C 1
ATOM 2380 O O . ALA A 1 305 ? 9.609 13.347 -14.779 1.00 81.81 305 ALA A O 1
ATOM 2381 N N . VAL A 1 306 ? 8.519 13.811 -16.692 1.00 80.06 306 VAL A N 1
ATOM 2382 C CA . VAL A 1 306 ? 7.253 13.164 -16.322 1.00 80.06 306 VAL A CA 1
ATOM 2383 C C . VAL A 1 306 ? 7.458 11.670 -16.067 1.00 80.06 306 VAL A C 1
ATOM 2385 O O . VAL A 1 306 ? 6.966 11.158 -15.062 1.00 80.06 306 VAL A O 1
ATOM 2388 N N . ALA A 1 307 ? 8.229 10.968 -16.902 1.00 76.56 307 ALA A N 1
ATOM 2389 C CA . ALA A 1 307 ? 8.532 9.551 -16.694 1.00 76.56 307 ALA A CA 1
ATOM 2390 C C . ALA A 1 307 ? 9.284 9.294 -15.373 1.00 76.56 307 ALA A C 1
ATOM 2392 O O . ALA A 1 307 ? 8.933 8.370 -14.636 1.00 76.56 307 ALA A O 1
ATOM 2393 N N . PHE A 1 308 ? 10.277 10.125 -15.029 1.00 74.06 308 PHE A N 1
ATOM 2394 C CA . PHE A 1 308 ? 10.993 9.996 -13.755 1.00 74.06 308 PHE A CA 1
ATOM 2395 C C . PHE A 1 308 ? 10.111 10.322 -12.548 1.00 74.06 308 PHE A C 1
ATOM 2397 O O . PHE A 1 308 ? 10.186 9.611 -11.544 1.00 74.06 308 PHE A O 1
ATOM 2404 N N . LEU A 1 309 ? 9.278 11.363 -12.639 1.00 70.75 309 LEU A N 1
ATOM 2405 C CA . LEU A 1 309 ? 8.355 11.754 -11.568 1.00 70.75 309 LEU A CA 1
ATOM 2406 C C . LEU A 1 309 ? 7.260 10.703 -11.341 1.00 70.75 309 LEU A C 1
ATOM 2408 O O . LEU A 1 309 ? 6.862 10.466 -10.203 1.00 70.75 309 LEU A O 1
ATOM 2412 N N . ASN A 1 310 ? 6.831 10.013 -12.397 1.00 68.38 310 ASN A N 1
ATOM 2413 C CA . ASN A 1 310 ? 5.791 8.987 -12.337 1.00 68.38 310 ASN A CA 1
ATOM 2414 C C . ASN A 1 310 ? 6.323 7.563 -12.123 1.00 68.38 310 ASN A C 1
ATOM 2416 O O . ASN A 1 310 ? 5.559 6.606 -12.207 1.00 68.38 310 ASN A O 1
ATOM 2420 N N . ALA A 1 311 ? 7.604 7.389 -11.787 1.00 66.25 311 ALA A N 1
ATOM 2421 C CA . ALA A 1 311 ? 8.212 6.066 -11.607 1.00 66.25 311 ALA A CA 1
ATOM 2422 C C . ALA A 1 311 ? 7.664 5.254 -10.406 1.00 66.25 311 ALA A C 1
ATOM 2424 O O . ALA A 1 311 ? 8.096 4.120 -10.185 1.00 66.25 311 ALA A O 1
ATOM 2425 N N . GLY A 1 312 ? 6.749 5.826 -9.610 1.00 52.41 312 GLY A N 1
ATOM 2426 C CA . GLY A 1 312 ? 6.053 5.160 -8.500 1.00 52.41 312 GLY A CA 1
ATOM 2427 C C . GLY A 1 312 ? 6.920 4.853 -7.274 1.00 52.41 312 GLY A C 1
ATOM 2428 O O . GLY A 1 312 ? 6.449 4.229 -6.326 1.00 52.41 312 GLY A O 1
ATOM 2429 N N . VAL A 1 313 ? 8.189 5.275 -7.284 1.00 52.44 313 VAL A N 1
ATOM 2430 C CA . VAL A 1 313 ? 9.162 5.083 -6.203 1.00 52.44 313 VAL A CA 1
ATOM 2431 C C . VAL A 1 313 ? 9.993 6.353 -6.014 1.00 52.44 313 VAL A C 1
ATOM 2433 O O . VAL A 1 313 ? 10.328 7.003 -7.006 1.00 52.44 313 VAL A O 1
ATOM 2436 N N . PRO A 1 314 ? 10.401 6.707 -4.780 1.00 54.62 314 PRO A N 1
ATOM 2437 C CA . PRO A 1 314 ? 11.325 7.816 -4.559 1.00 54.62 314 PRO A CA 1
ATOM 2438 C C . PRO A 1 314 ? 12.699 7.523 -5.186 1.00 54.62 314 PRO A C 1
ATOM 2440 O O . PRO A 1 314 ? 13.552 6.872 -4.578 1.00 54.62 314 PRO A O 1
ATOM 2443 N N . GLN A 1 315 ? 12.930 8.011 -6.404 1.00 61.75 315 GLN A N 1
ATOM 2444 C CA . GLN A 1 315 ? 14.199 7.875 -7.116 1.00 61.75 315 GLN A CA 1
ATOM 2445 C C . GLN A 1 315 ? 14.722 9.225 -7.607 1.00 61.75 315 GLN A C 1
ATOM 2447 O O . GLN A 1 315 ? 13.962 10.150 -7.879 1.00 61.75 315 GLN A O 1
ATOM 2452 N N . LYS A 1 316 ? 16.050 9.336 -7.720 1.00 65.19 316 LYS A N 1
ATOM 2453 C CA . LYS A 1 316 ? 16.694 10.425 -8.460 1.00 65.19 316 LYS A CA 1
ATOM 2454 C C . LYS A 1 316 ? 16.884 9.968 -9.902 1.00 65.19 316 LYS A C 1
ATOM 2456 O O . LYS A 1 316 ? 17.489 8.921 -10.119 1.00 65.19 316 LYS A O 1
ATOM 2461 N N . GLY A 1 317 ? 16.370 10.748 -10.846 1.00 74.94 317 GLY A N 1
ATOM 2462 C CA . GLY A 1 317 ? 16.691 10.634 -12.266 1.00 74.94 317 GLY A CA 1
ATOM 2463 C C . GLY A 1 317 ? 17.764 11.647 -12.654 1.00 74.94 317 GLY A C 1
ATOM 2464 O O . GLY A 1 317 ? 17.896 12.703 -12.032 1.00 74.94 317 GLY A O 1
ATOM 2465 N N . SER A 1 318 ? 18.559 11.328 -13.663 1.00 85.69 318 SER A N 1
ATOM 2466 C CA . SER A 1 318 ? 19.468 12.267 -14.317 1.00 85.69 318 SER A CA 1
ATOM 2467 C C . SER A 1 318 ? 19.359 12.068 -15.818 1.00 85.69 318 SER A C 1
ATOM 2469 O O . SER A 1 318 ? 19.395 10.934 -16.290 1.00 85.69 318 SER A O 1
ATOM 2471 N N . ILE A 1 319 ? 19.209 13.169 -16.548 1.00 89.19 319 ILE A N 1
ATOM 2472 C CA . ILE A 1 319 ? 19.216 13.184 -18.010 1.00 89.19 319 ILE A CA 1
ATOM 2473 C C . ILE A 1 319 ? 20.540 13.812 -18.432 1.00 89.19 319 ILE A C 1
ATOM 2475 O O . ILE A 1 319 ? 20.829 14.951 -18.054 1.00 89.19 319 ILE A O 1
ATOM 2479 N N . PHE A 1 320 ? 21.348 13.076 -19.190 1.00 90.81 320 PHE A N 1
ATOM 2480 C CA . PHE A 1 320 ? 22.626 13.558 -19.708 1.00 90.81 320 PHE A CA 1
ATOM 2481 C C . PHE A 1 320 ? 22.494 13.899 -21.192 1.00 90.81 320 PHE A C 1
ATOM 2483 O O . PHE A 1 320 ? 22.585 13.030 -22.059 1.00 90.81 320 PHE A O 1
ATOM 2490 N N . TRP A 1 321 ? 22.305 15.189 -21.474 1.00 91.75 321 TRP A N 1
ATOM 2491 C CA . TRP A 1 321 ? 22.275 15.729 -22.833 1.00 91.75 321 TRP A CA 1
ATOM 2492 C C . TRP A 1 321 ? 23.689 15.824 -23.419 1.00 91.75 321 TRP A C 1
ATOM 2494 O O . TRP A 1 321 ? 24.607 16.336 -22.776 1.00 91.75 321 TRP A O 1
ATOM 2504 N N . GLY A 1 322 ? 23.867 15.356 -24.654 1.00 91.94 322 GLY A N 1
ATOM 2505 C CA . GLY A 1 322 ? 25.166 15.321 -25.330 1.00 91.94 322 GLY A CA 1
ATOM 2506 C C . GLY A 1 322 ? 25.959 14.033 -25.090 1.00 91.94 322 GLY A C 1
ATOM 2507 O O . GLY A 1 322 ? 27.189 14.044 -25.196 1.00 91.94 322 GLY A O 1
ATOM 2508 N N . VAL A 1 323 ? 25.283 12.926 -24.772 1.00 92.50 323 VAL A N 1
ATOM 2509 C CA . VAL A 1 323 ? 25.877 11.581 -24.727 1.00 92.50 323 VAL A CA 1
ATOM 2510 C C . VAL A 1 323 ? 25.160 10.704 -25.738 1.00 92.50 323 VAL A C 1
ATOM 2512 O O . VAL A 1 323 ? 23.941 10.637 -25.727 1.00 92.50 323 VAL A O 1
ATOM 2515 N N . ARG A 1 324 ? 25.915 10.049 -26.616 1.00 91.06 324 ARG A N 1
ATOM 2516 C CA . ARG A 1 324 ? 25.361 9.209 -27.671 1.00 91.06 324 ARG A CA 1
ATOM 2517 C C . ARG A 1 324 ? 24.967 7.828 -27.160 1.00 91.06 324 ARG A C 1
ATOM 2519 O O . ARG A 1 324 ? 25.802 7.145 -26.574 1.00 91.06 324 ARG A O 1
ATOM 2526 N N . ASP A 1 325 ? 23.731 7.417 -27.421 1.00 83.56 325 ASP A N 1
ATOM 2527 C CA . ASP A 1 325 ? 23.136 6.211 -26.834 1.00 83.56 325 ASP A CA 1
ATOM 2528 C C . ASP A 1 325 ? 23.855 4.933 -27.296 1.00 83.56 325 ASP A C 1
ATOM 2530 O O . ASP A 1 325 ? 24.119 4.047 -26.480 1.00 83.56 325 ASP A O 1
ATOM 2534 N N . GLU A 1 326 ? 24.253 4.845 -28.574 1.00 86.94 326 GLU A N 1
ATOM 2535 C CA . GLU A 1 326 ? 24.766 3.593 -29.148 1.00 86.94 326 GLU A CA 1
ATOM 2536 C C . GLU A 1 326 ? 26.110 3.149 -28.544 1.00 86.94 326 GLU A C 1
ATOM 2538 O O . GLU A 1 326 ? 26.330 1.962 -28.299 1.00 86.94 326 GLU A O 1
ATOM 2543 N N . ASP A 1 327 ? 27.027 4.087 -28.295 1.00 89.25 327 ASP A N 1
ATOM 2544 C CA . ASP A 1 327 ? 28.386 3.791 -27.817 1.00 89.25 327 ASP A CA 1
ATOM 2545 C C . ASP A 1 327 ? 28.775 4.522 -26.525 1.00 89.25 327 ASP A C 1
ATOM 2547 O O . ASP A 1 327 ? 29.888 4.339 -26.012 1.00 89.25 327 ASP A O 1
ATOM 2551 N N . ARG A 1 328 ? 27.843 5.300 -25.962 1.00 91.88 328 ARG A N 1
ATOM 2552 C CA . ARG A 1 328 ? 28.019 6.153 -24.779 1.00 91.88 328 ARG A CA 1
ATOM 2553 C C . ARG A 1 328 ? 29.076 7.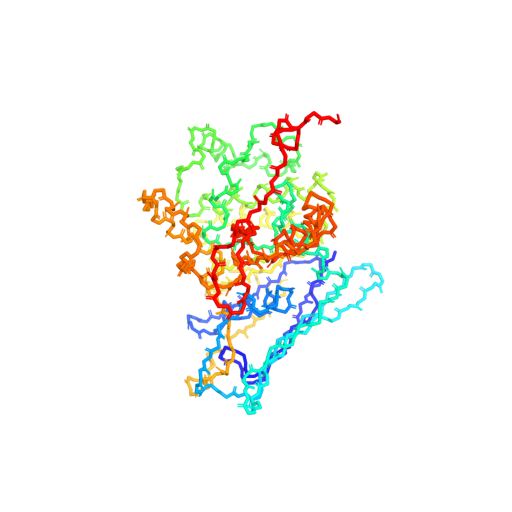229 -24.961 1.00 91.88 328 ARG A C 1
ATOM 2555 O O . ARG A 1 328 ? 29.672 7.681 -23.983 1.00 91.88 328 ARG A O 1
ATOM 2562 N N . ARG A 1 329 ? 29.365 7.640 -26.193 1.00 93.56 329 ARG A N 1
ATOM 2563 C CA . ARG A 1 329 ? 30.374 8.670 -26.436 1.00 93.56 329 ARG A CA 1
ATOM 2564 C C . ARG A 1 329 ? 29.850 10.043 -26.026 1.00 93.56 329 ARG A C 1
ATOM 2566 O O . ARG A 1 329 ? 28.764 10.451 -26.428 1.00 93.56 329 ARG A O 1
ATOM 2573 N N . ILE A 1 330 ? 30.640 10.773 -25.244 1.00 92.75 330 ILE A N 1
ATOM 2574 C CA . ILE A 1 330 ? 30.342 12.153 -24.855 1.00 92.75 330 ILE A CA 1
ATOM 2575 C C . ILE A 1 330 ? 30.587 13.039 -26.078 1.00 92.75 330 ILE A C 1
ATOM 2577 O O . ILE A 1 330 ? 31.733 13.304 -26.441 1.00 92.75 330 ILE A O 1
ATOM 2581 N N . VAL A 1 331 ? 29.525 13.488 -26.734 1.00 92.19 331 VAL A N 1
ATOM 2582 C CA . VAL A 1 331 ? 29.605 14.384 -27.900 1.00 92.19 331 VAL A CA 1
ATOM 2583 C C . VAL A 1 331 ? 29.506 15.857 -27.495 1.00 92.19 331 VAL A C 1
ATOM 2585 O O . VAL A 1 331 ? 30.084 16.721 -28.161 1.00 92.19 331 VAL A O 1
ATOM 2588 N N . GLY A 1 332 ? 28.884 16.122 -26.343 1.00 88.88 332 GLY A N 1
ATOM 2589 C CA . GLY A 1 332 ? 28.597 17.459 -25.836 1.00 88.88 332 GLY A CA 1
ATOM 2590 C C . GLY A 1 332 ? 27.412 18.112 -26.546 1.00 88.88 332 GLY A C 1
ATOM 2591 O O . GLY A 1 332 ? 26.823 17.546 -27.463 1.00 88.88 332 GLY A O 1
ATOM 2592 N N . VAL A 1 333 ? 27.073 19.318 -26.104 1.00 88.62 333 VAL A N 1
ATOM 2593 C CA . VAL A 1 333 ? 26.070 20.173 -26.741 1.00 88.62 333 VAL A CA 1
ATOM 2594 C C . VAL A 1 333 ? 26.759 21.479 -27.111 1.00 88.62 333 VAL A C 1
ATOM 2596 O O . VAL A 1 333 ? 27.425 22.081 -26.271 1.00 88.62 333 VAL A O 1
ATOM 2599 N N . THR A 1 334 ? 26.653 21.889 -28.371 1.00 85.06 334 THR A N 1
ATOM 2600 C CA . THR A 1 334 ? 27.217 23.160 -28.834 1.00 85.06 334 THR A CA 1
ATOM 2601 C C . THR A 1 334 ? 26.161 24.238 -28.687 1.00 85.06 334 THR A C 1
ATOM 2603 O O . THR A 1 334 ? 25.183 24.219 -29.420 1.00 85.06 334 THR A O 1
ATOM 2606 N N . LEU A 1 335 ? 26.363 25.153 -27.747 1.00 82.38 335 LEU A N 1
ATOM 2607 C CA . LEU A 1 335 ? 25.498 26.308 -27.534 1.00 82.38 335 LEU A CA 1
ATOM 2608 C C . LEU A 1 335 ? 26.234 27.577 -27.959 1.00 82.38 335 LEU A C 1
ATOM 2610 O O . LEU A 1 335 ? 27.462 27.653 -27.836 1.00 82.38 335 LEU A O 1
ATOM 2614 N N . THR A 1 336 ? 25.500 28.570 -28.446 1.00 81.62 336 THR A N 1
ATOM 2615 C CA . THR A 1 336 ? 26.033 29.926 -28.595 1.00 81.62 336 THR A CA 1
ATOM 2616 C C . THR A 1 336 ? 26.177 30.597 -27.225 1.00 81.62 336 THR A C 1
ATOM 2618 O O . THR A 1 336 ? 25.657 30.132 -26.209 1.00 81.62 336 THR A O 1
ATOM 2621 N N . GLU A 1 337 ? 26.886 31.723 -27.187 1.00 74.94 337 GLU A N 1
ATOM 2622 C CA . GLU A 1 337 ? 27.044 32.526 -25.972 1.00 74.94 337 GLU A CA 1
ATOM 2623 C C . GLU A 1 337 ? 25.689 33.037 -25.447 1.00 74.94 337 GLU A C 1
ATOM 2625 O O . GLU A 1 337 ? 25.396 32.903 -24.260 1.00 74.94 337 GLU A O 1
ATOM 2630 N N . SER A 1 338 ? 24.801 33.492 -26.340 1.00 75.88 338 SER A N 1
ATOM 2631 C CA . SER A 1 338 ? 23.440 33.917 -25.979 1.00 75.88 338 SER A CA 1
ATOM 2632 C C . SER A 1 338 ? 22.599 32.775 -25.396 1.00 75.88 338 SER A C 1
ATOM 2634 O O . SER A 1 338 ? 21.851 32.974 -24.440 1.00 75.88 338 SER A O 1
ATOM 2636 N N . GLU A 1 339 ? 22.757 31.560 -25.927 1.00 75.62 339 GLU A N 1
ATOM 2637 C CA . GLU A 1 339 ? 22.074 30.359 -25.435 1.00 75.62 339 GLU A CA 1
ATOM 2638 C C . GLU A 1 339 ? 22.602 29.899 -24.066 1.00 75.62 339 GLU A C 1
ATOM 2640 O O . GLU A 1 339 ? 21.839 29.350 -23.270 1.00 75.62 339 GLU A O 1
ATOM 2645 N N . CYS A 1 340 ? 23.883 30.144 -23.765 1.00 66.31 340 CYS A N 1
ATOM 2646 C CA . CYS A 1 340 ? 24.480 29.855 -22.458 1.00 66.31 340 CYS A CA 1
ATOM 2647 C C . CYS A 1 340 ? 24.013 30.826 -21.362 1.00 66.31 340 CYS A C 1
ATOM 2649 O O . CYS A 1 340 ? 23.825 30.412 -20.218 1.00 66.31 340 CYS A O 1
ATOM 2651 N N . GLU A 1 341 ? 23.826 32.106 -21.695 1.00 65.31 341 GLU A N 1
ATOM 2652 C CA . GLU A 1 341 ? 23.451 33.152 -20.729 1.00 65.31 341 GLU A CA 1
ATOM 2653 C C . GLU A 1 341 ? 21.946 33.210 -20.421 1.00 65.31 341 GLU A C 1
ATOM 2655 O O . GLU A 1 341 ? 21.522 33.959 -19.537 1.00 65.31 341 GLU A O 1
ATOM 2660 N N . GLY A 1 342 ? 21.125 32.431 -21.134 1.00 53.16 342 GLY A N 1
ATOM 2661 C CA . GLY A 1 342 ? 19.674 32.406 -20.939 1.00 53.16 342 GLY A CA 1
ATOM 2662 C C . GLY A 1 342 ? 18.984 33.731 -21.280 1.00 53.16 342 GLY A C 1
ATOM 2663 O O . GLY A 1 342 ? 17.894 33.996 -20.769 1.00 53.16 342 GLY A O 1
ATOM 2664 N N . ARG A 1 343 ? 19.606 34.573 -22.115 1.00 44.44 343 ARG A N 1
ATOM 2665 C CA . ARG A 1 343 ? 18.974 35.789 -22.639 1.00 44.44 343 ARG A CA 1
ATOM 2666 C C . ARG A 1 343 ? 18.217 35.441 -23.929 1.00 44.44 343 ARG A C 1
ATOM 2668 O O . ARG A 1 343 ? 18.780 34.716 -24.748 1.00 44.44 343 ARG A O 1
ATOM 2675 N N . PRO A 1 344 ? 16.951 35.878 -24.068 1.00 47.38 344 PRO A N 1
ATOM 2676 C CA . PRO A 1 344 ? 16.127 35.581 -25.238 1.00 47.38 344 PRO A CA 1
ATOM 2677 C C . PRO A 1 344 ? 16.727 36.106 -26.543 1.00 47.38 344 PRO A C 1
ATOM 2679 O O . PRO A 1 344 ? 17.425 37.147 -26.499 1.00 47.38 344 PRO A O 1
#

Foldseek 3Di:
DAWAKKWKDLAALDNTDIDGDDWLFEEEEAEAPQLCLVQSVLLVLCLLLPPLFKDFDPPADDFIKIKIWDDDDPDIDIWIWTWGDPVDTDIDTDHDPVSLVLLVQCLDLLHAHLEDDLQQLLVSLVVDDPPVQVVQDDPVLVPQPVNVVLVVVCVVPSNDDDSLSSVQSSLVSNLRSLSVVLDQREYEYEADDADPPPSSRVSSVVSVRSNSNSYYYYYYYHCPPSDDPPGNYHYRYNRDPPHGGRMTTDPCQSPPPPPPPPVPPPPPQDAQDADPDADDLAEAEDEQDDDDSVVSCVVCVVVSVVSNSSSSGPGHHDYHYQADNPRRGRNDDDDDPCRVVVHD

Solvent-accessible surface area (backbone atoms only — not comparable to full-atom values): 19138 Å² total; per-residue (Å²): 63,22,54,42,38,38,41,33,27,17,33,30,52,34,66,73,46,78,47,82,44,63,62,59,27,59,28,37,39,32,30,57,88,85,21,40,60,68,37,56,58,27,32,50,49,18,13,49,47,21,78,74,26,44,40,75,41,96,85,29,46,57,56,16,31,25,31,30,30,41,36,44,92,92,48,74,44,66,16,37,23,38,34,44,73,56,105,56,83,45,77,49,62,49,67,28,76,69,36,51,54,51,42,54,34,62,70,37,88,78,46,45,60,49,63,41,42,88,60,50,41,59,69,55,47,70,74,56,64,69,79,84,49,52,82,67,52,55,66,73,58,67,68,34,69,65,44,59,54,47,49,56,45,49,72,73,35,68,88,62,71,55,75,64,55,50,49,50,53,47,50,54,48,41,43,37,34,27,67,74,68,68,57,27,56,38,32,37,31,53,82,46,74,77,58,88,50,64,70,61,29,52,51,50,50,50,54,52,51,60,34,12,77,61,17,15,30,40,36,28,29,63,62,70,87,83,51,74,84,93,48,56,68,45,79,37,61,76,48,62,86,83,54,51,22,19,28,28,47,32,83,65,59,64,45,80,74,81,71,71,76,61,81,64,69,77,81,83,83,50,75,74,38,69,52,93,71,70,76,50,98,41,30,46,61,33,57,69,71,75,94,52,48,68,61,54,46,63,76,44,48,59,62,55,52,50,51,47,72,64,54,61,54,100,68,71,65,44,77,42,75,12,21,31,72,92,77,30,33,24,72,50,76,87,69,55,72,55,66,71,71,72,55,133